Protein AF-A0A3M6VFP4-F1 (afdb_monomer)

Organism: NCBI:txid542832

Solvent-accessible surface area (backbone atoms only — not comparable to full-atom values): 18965 Å² total; per-residue (Å²): 87,37,49,56,61,55,39,53,48,93,35,26,37,32,32,67,57,51,76,92,39,52,60,14,45,34,51,37,42,50,37,27,56,77,57,57,21,46,56,47,86,76,97,74,46,50,44,73,53,78,35,51,39,32,59,58,49,50,33,54,76,65,50,27,32,25,34,37,36,38,40,68,49,53,50,52,23,42,68,75,36,74,81,38,60,60,49,50,75,43,36,73,60,43,52,72,37,64,27,34,39,31,33,30,89,53,84,55,54,61,70,57,53,48,48,45,49,72,59,40,79,39,55,64,35,43,37,17,52,59,53,70,61,43,49,51,62,45,13,28,73,32,64,45,43,96,63,91,59,48,43,101,87,70,43,70,65,67,64,88,79,43,40,58,47,62,32,94,62,48,51,70,46,76,38,32,93,90,47,69,85,62,88,67,87,74,70,87,61,90,84,64,86,73,78,83,52,46,48,34,55,54,81,73,76,43,91,75,39,62,92,70,85,84,62,75,51,76,72,80,69,79,81,69,60,42,62,48,80,43,67,56,67,79,89,60,89,77,52,99,80,64,74,72,61,79,68,67,40,52,37,74,75,76,28,84,85,61,63,71,76,47,76,41,74,35,82,58,76,46,27,30,82,83,70,48,69,47,61,68,60,56,49,27,47,38,73,39,38,73,44,67,81,62,91,52,49,70,50,72,69,40,53,56,58,49,47,55,42,36,34,76,74,64,54,30,90,58,87,47,52,73,49,77,132

Nearest PDB structures (foldseek):
  5gxd-assembly1_A  TM=8.048E-01  e=4.289E-21  Dinoroseobacter shibae DFL 12 = DSM 16493
  2p20-assembly1_A  TM=7.127E-01  e=1.701E-13  Salmonella enterica subsp. enterica serovar Typhimurium
  4rm2-assembly2_B  TM=6.015E-01  e=7.503E-08  Rhodopseudomonas palustris
  3sy8-assembly1_C  TM=4.679E-01  e=2.602E-01  Pseudomonas aeruginosa PAO1
  9ce0-assembly1_A  TM=4.886E-01  e=1.166E+00  Escherichia coli

Structure (mmCIF, N/CA/C/O backbone):
data_AF-A0A3M6VFP4-F1
#
_entry.id   AF-A0A3M6VFP4-F1
#
loop_
_atom_site.group_PDB
_atom_site.id
_atom_site.type_symbol
_atom_site.label_atom_id
_atom_site.label_alt_id
_atom_site.label_comp_id
_atom_site.label_asym_id
_atom_site.label_entity_id
_atom_site.label_seq_id
_atom_site.pdbx_PDB_ins_code
_atom_site.Cartn_x
_atom_site.Cartn_y
_atom_site.Cartn_z
_atom_site.occupancy
_atom_site.B_iso_or_equiv
_atom_site.auth_seq_id
_atom_site.auth_comp_id
_atom_site.auth_asym_id
_atom_site.auth_atom_id
_atom_site.pdbx_PDB_model_num
ATOM 1 N N . MET A 1 1 ? -7.435 -11.589 8.875 1.00 92.25 1 MET A N 1
ATOM 2 C CA . MET A 1 1 ? -7.754 -10.475 9.793 1.00 92.25 1 MET A CA 1
ATOM 3 C C . MET A 1 1 ? -6.924 -10.556 11.063 1.00 92.25 1 MET A C 1
ATOM 5 O O . MET A 1 1 ? -5.891 -9.904 11.078 1.00 92.25 1 MET A O 1
ATOM 9 N N . ARG A 1 2 ? -7.256 -11.415 12.035 1.00 92.12 2 ARG A N 1
ATOM 10 C CA . ARG A 1 2 ? -6.518 -11.573 13.305 1.00 92.12 2 ARG A CA 1
ATOM 11 C C . ARG A 1 2 ? -4.990 -11.610 13.200 1.00 92.12 2 ARG A C 1
ATOM 13 O O . ARG A 1 2 ? -4.342 -10.670 13.620 1.00 92.12 2 ARG A O 1
ATOM 20 N N . ASN A 1 3 ? -4.405 -12.642 12.593 1.00 90.38 3 ASN A N 1
ATOM 21 C CA . ASN A 1 3 ? -2.950 -12.866 12.671 1.00 90.38 3 ASN A CA 1
ATOM 22 C C . ASN A 1 3 ? -2.099 -11.742 12.054 1.00 90.38 3 ASN A C 1
ATOM 24 O O . ASN A 1 3 ? -1.035 -11.418 12.569 1.00 90.38 3 ASN A O 1
ATOM 28 N N . ILE A 1 4 ? -2.557 -11.146 10.948 1.00 88.81 4 ILE A N 1
ATOM 29 C CA . ILE A 1 4 ? -1.796 -10.106 10.243 1.00 88.81 4 ILE A CA 1
ATOM 30 C C . ILE A 1 4 ? -2.086 -8.721 10.812 1.00 88.81 4 ILE A C 1
ATOM 32 O O . ILE A 1 4 ? -1.157 -7.975 11.114 1.00 88.81 4 ILE A O 1
ATOM 36 N N . PHE A 1 5 ? -3.372 -8.399 10.941 1.00 89.06 5 PHE A N 1
ATOM 37 C CA . PHE A 1 5 ? -3.853 -7.046 11.199 1.00 89.06 5 PHE A CA 1
ATOM 38 C C . PHE A 1 5 ? -4.266 -6.812 12.656 1.00 89.06 5 PHE A C 1
ATOM 40 O O . PHE A 1 5 ? -4.744 -5.732 12.960 1.00 89.06 5 PHE A O 1
ATOM 47 N N . ASP A 1 6 ? -4.129 -7.812 13.532 1.00 88.81 6 ASP A N 1
ATOM 48 C CA . ASP A 1 6 ? -4.596 -7.778 14.926 1.00 88.81 6 ASP A CA 1
ATOM 49 C C . ASP A 1 6 ? -6.066 -7.338 15.071 1.00 88.81 6 ASP A C 1
ATOM 51 O O . ASP A 1 6 ? -6.440 -6.554 15.935 1.00 88.81 6 ASP A O 1
ATOM 55 N N . ILE A 1 7 ? -6.932 -7.834 14.187 1.00 92.56 7 ILE A N 1
ATOM 56 C CA . ILE A 1 7 ? -8.371 -7.543 14.212 1.00 92.56 7 ILE A CA 1
ATOM 57 C C . ILE A 1 7 ? -9.133 -8.726 14.805 1.00 92.56 7 ILE A C 1
ATOM 59 O O . ILE A 1 7 ? -8.957 -9.855 14.346 1.00 92.56 7 ILE A O 1
ATOM 63 N N . THR A 1 8 ? -9.969 -8.451 15.803 1.00 93.75 8 THR A N 1
ATOM 64 C CA . THR A 1 8 ? -10.963 -9.365 16.384 1.00 93.75 8 THR A CA 1
ATOM 65 C C . THR A 1 8 ? -12.369 -9.055 15.847 1.00 93.75 8 THR A C 1
ATOM 67 O O . THR A 1 8 ? -12.537 -8.128 15.057 1.00 93.75 8 THR A O 1
ATOM 70 N N . GLN A 1 9 ? -13.380 -9.836 16.238 1.00 95.06 9 GLN A N 1
ATOM 71 C CA . GLN A 1 9 ? -14.759 -9.688 15.743 1.00 95.06 9 GLN A CA 1
ATOM 72 C C . GLN A 1 9 ? -15.404 -8.355 16.154 1.00 95.06 9 GLN A C 1
ATOM 74 O O . GLN A 1 9 ? -16.134 -7.752 15.375 1.00 95.06 9 GLN A O 1
ATOM 79 N N . ASP A 1 10 ? -15.064 -7.840 17.337 1.00 93.94 10 ASP A N 1
ATOM 80 C CA . ASP A 1 10 ? -15.606 -6.571 17.839 1.00 93.94 10 ASP A CA 1
ATOM 81 C C . ASP A 1 10 ? -14.872 -5.338 17.281 1.00 93.94 10 ASP A C 1
ATOM 83 O O . ASP A 1 10 ? -15.262 -4.199 17.544 1.00 93.94 10 ASP A O 1
ATOM 87 N N . ASP A 1 11 ? -13.797 -5.545 16.516 1.00 94.69 11 ASP A N 1
ATOM 88 C CA . ASP A 1 11 ? -12.958 -4.463 16.022 1.00 94.69 11 ASP A CA 1
ATOM 89 C C . ASP A 1 11 ? -13.448 -3.916 14.670 1.00 94.69 11 ASP A C 1
ATOM 91 O O . ASP A 1 11 ? -13.997 -4.626 13.821 1.00 94.69 11 ASP A O 1
ATOM 95 N N . THR A 1 12 ? -13.168 -2.632 14.433 1.00 95.50 12 THR A N 1
ATOM 96 C CA . THR A 1 12 ? -13.404 -1.974 13.142 1.00 95.50 12 THR A CA 1
ATOM 97 C C . THR A 1 12 ? -12.120 -1.920 12.318 1.00 95.50 12 THR A C 1
ATOM 99 O O . THR A 1 12 ? -11.085 -1.423 12.777 1.00 95.50 12 THR A O 1
ATOM 102 N N . PHE A 1 13 ? -12.203 -2.364 11.065 1.00 95.19 13 PHE A N 1
ATOM 103 C CA . PHE A 1 13 ? -11.119 -2.334 10.089 1.00 95.19 13 PHE A CA 1
ATOM 104 C C . PHE A 1 13 ? -11.459 -1.451 8.883 1.00 95.19 13 PHE A C 1
ATOM 106 O O . PHE A 1 13 ? -12.597 -1.412 8.412 1.00 95.19 13 PHE A O 1
ATOM 113 N N . PHE A 1 14 ? -10.456 -0.758 8.341 1.00 95.19 14 PHE A N 1
ATOM 114 C CA . PHE A 1 14 ? -10.628 0.086 7.158 1.00 95.19 14 PHE A CA 1
ATOM 115 C C . PHE A 1 14 ? -9.551 -0.152 6.102 1.00 95.19 14 PHE A C 1
ATOM 117 O O . PHE A 1 14 ? -8.405 0.253 6.263 1.00 95.19 14 PHE A O 1
ATOM 124 N N . ALA A 1 15 ? -9.923 -0.725 4.959 1.00 93.75 15 ALA A N 1
ATOM 125 C CA . ALA A 1 15 ? -9.068 -0.720 3.777 1.00 93.75 15 ALA A CA 1
ATOM 126 C C . ALA A 1 15 ? -9.396 0.485 2.889 1.00 93.75 15 ALA A C 1
ATOM 128 O O . ALA A 1 15 ? -10.411 0.509 2.196 1.00 93.75 15 ALA A O 1
ATOM 129 N N . ALA A 1 16 ? -8.499 1.468 2.854 1.00 92.50 16 ALA A N 1
ATOM 130 C CA . ALA A 1 16 ? -8.563 2.612 1.954 1.00 92.50 16 ALA A CA 1
ATOM 131 C C . ALA A 1 16 ? -8.143 2.210 0.528 1.00 92.50 16 ALA A C 1
ATOM 133 O O . ALA A 1 16 ? -7.084 2.603 0.027 1.00 92.50 16 ALA A O 1
ATOM 134 N N . SER A 1 17 ? -8.970 1.382 -0.105 1.00 90.62 17 SER A N 1
ATOM 135 C CA . SER A 1 17 ? -8.810 0.882 -1.468 1.00 90.62 17 SER A CA 1
ATOM 136 C C . SER A 1 17 ? -10.153 0.864 -2.195 1.00 90.62 17 SER A C 1
ATOM 138 O O . SER A 1 17 ? -11.199 1.115 -1.600 1.00 90.62 17 SER A O 1
ATOM 140 N N . ASP A 1 18 ? -10.121 0.580 -3.492 1.00 88.69 18 ASP A N 1
ATOM 141 C CA . ASP A 1 18 ? -11.310 0.435 -4.323 1.00 88.69 18 ASP A CA 1
ATOM 142 C C . ASP A 1 18 ? -11.638 -1.045 -4.575 1.00 88.69 18 ASP A C 1
ATOM 144 O O . ASP A 1 18 ? -10.753 -1.902 -4.583 1.00 88.69 18 ASP A O 1
ATOM 148 N N . MET A 1 19 ? -12.920 -1.347 -4.802 1.00 86.94 19 MET A N 1
ATOM 149 C CA . MET A 1 19 ? -13.388 -2.710 -5.092 1.00 86.94 19 MET A CA 1
ATOM 150 C C . MET A 1 19 ? -12.910 -3.241 -6.450 1.00 86.94 19 MET A C 1
ATOM 152 O O . MET A 1 19 ? -13.028 -4.430 -6.690 1.00 86.94 19 MET A O 1
ATOM 156 N N . GLY A 1 20 ? -12.365 -2.400 -7.334 1.00 86.06 20 GLY A N 1
ATOM 157 C CA . GLY A 1 20 ? -11.749 -2.839 -8.588 1.00 86.06 20 GLY A CA 1
ATOM 158 C C . GLY A 1 20 ? -10.342 -3.416 -8.406 1.00 86.06 20 GLY A C 1
ATOM 159 O O . GLY A 1 20 ? -9.759 -3.916 -9.367 1.00 86.06 20 GLY A O 1
ATOM 160 N N . ARG A 1 21 ? -9.780 -3.368 -7.191 1.00 86.62 21 ARG A N 1
ATOM 161 C CA . ARG A 1 21 ? -8.471 -3.938 -6.845 1.00 86.62 21 ARG A CA 1
ATOM 162 C C . ARG A 1 21 ? -8.612 -5.115 -5.892 1.00 86.62 21 ARG A C 1
ATOM 164 O O . ARG A 1 21 ? -9.486 -5.136 -5.029 1.00 86.62 21 ARG A O 1
ATOM 171 N N . THR A 1 22 ? -7.653 -6.041 -5.961 1.00 88.19 22 THR A N 1
ATOM 172 C CA . THR A 1 22 ? -7.556 -7.202 -5.052 1.00 88.19 22 THR A CA 1
ATOM 173 C C . THR A 1 22 ? -7.651 -6.817 -3.569 1.00 88.19 22 THR A C 1
ATOM 175 O O . THR A 1 22 ? -8.315 -7.497 -2.796 1.00 88.19 22 THR A O 1
ATOM 178 N N . VAL A 1 23 ? -7.087 -5.669 -3.175 1.00 89.56 23 VAL A N 1
ATOM 179 C CA . VAL A 1 23 ? -7.156 -5.163 -1.796 1.00 89.56 23 VAL A CA 1
ATOM 180 C C . VAL A 1 23 ? -8.597 -4.859 -1.378 1.00 89.56 23 VAL A C 1
ATOM 182 O O . VAL A 1 23 ? -8.980 -5.192 -0.260 1.00 89.56 23 VAL A O 1
ATOM 185 N N . GLY A 1 24 ? -9.416 -4.266 -2.253 1.00 91.56 24 GLY A N 1
ATOM 186 C CA . GLY A 1 24 ? -10.830 -4.029 -1.966 1.00 91.56 24 GLY A CA 1
ATOM 187 C C . GLY A 1 24 ? -11.593 -5.337 -1.766 1.00 91.56 24 GLY A C 1
ATOM 188 O O . GLY A 1 24 ? -12.307 -5.489 -0.777 1.00 91.56 24 GLY A O 1
ATOM 189 N N . HIS A 1 25 ? -11.368 -6.323 -2.635 1.00 93.06 25 HIS A N 1
ATOM 190 C CA . HIS A 1 25 ? -11.963 -7.650 -2.474 1.00 93.06 25 HIS A CA 1
ATOM 191 C C . HIS A 1 25 ? -11.544 -8.304 -1.151 1.00 93.06 25 HIS A C 1
ATOM 193 O O . HIS A 1 25 ? -12.396 -8.656 -0.338 1.00 93.06 25 HIS A O 1
ATOM 199 N N . SER A 1 26 ? -10.243 -8.448 -0.910 1.00 93.00 26 SER A N 1
ATOM 200 C CA . SER A 1 26 ? -9.733 -9.243 0.207 1.00 93.00 26 SER A CA 1
ATOM 201 C C . SER A 1 26 ? -9.800 -8.534 1.555 1.00 93.00 26 SER A C 1
ATOM 203 O O . SER A 1 26 ? -10.030 -9.197 2.560 1.00 93.00 26 SER A O 1
ATOM 205 N N . LEU A 1 27 ? -9.593 -7.214 1.610 1.00 92.88 27 LEU A N 1
ATOM 206 C CA . LEU A 1 27 ? -9.485 -6.465 2.868 1.00 92.88 27 LEU A CA 1
ATOM 207 C C . LEU A 1 27 ? -10.633 -5.491 3.134 1.00 92.88 27 LEU A C 1
ATOM 209 O O . LEU A 1 27 ? -10.804 -5.116 4.287 1.00 92.88 27 LEU A O 1
ATOM 213 N N . ALA A 1 28 ? -11.407 -5.071 2.129 1.00 94.25 28 ALA A N 1
ATOM 214 C CA . ALA A 1 28 ? -12.600 -4.253 2.376 1.00 94.25 28 ALA A CA 1
ATOM 215 C C . ALA A 1 28 ? -13.871 -5.110 2.476 1.00 94.25 28 ALA A C 1
ATOM 217 O O . ALA A 1 28 ? -14.777 -4.764 3.228 1.00 94.25 28 ALA A O 1
ATOM 218 N N . VAL A 1 29 ? -13.940 -6.233 1.751 1.00 95.19 29 VAL A N 1
ATOM 219 C CA . VAL A 1 29 ? -15.143 -7.076 1.690 1.00 95.19 29 VAL A CA 1
ATOM 220 C C . VAL A 1 29 ? -14.911 -8.433 2.352 1.00 95.19 29 VAL A C 1
ATOM 222 O O . VAL A 1 29 ? -15.334 -8.643 3.484 1.00 95.19 29 VAL A O 1
ATOM 225 N N . TYR A 1 30 ? -14.235 -9.365 1.679 1.00 96.06 30 TYR A N 1
ATOM 226 C CA . TYR A 1 30 ? -14.235 -10.772 2.083 1.00 96.06 30 TYR A CA 1
ATOM 227 C C . TYR A 1 30 ? -13.537 -11.010 3.419 1.00 96.06 30 TYR A C 1
ATOM 229 O O . TYR A 1 30 ? -14.112 -11.653 4.285 1.00 96.06 30 TYR A O 1
ATOM 237 N N . GLY A 1 31 ? -12.326 -10.489 3.618 1.00 95.25 31 GLY A N 1
ATOM 238 C CA . GLY A 1 31 ? -11.556 -10.711 4.843 1.00 95.25 31 GLY A CA 1
ATOM 239 C C . GLY A 1 31 ? -12.295 -10.264 6.104 1.00 95.25 31 GLY A C 1
ATOM 240 O O . GLY A 1 31 ? -12.471 -11.093 6.997 1.00 95.25 31 GLY A O 1
ATOM 241 N N . PRO A 1 32 ? -12.747 -8.999 6.192 1.00 96.44 32 PRO A N 1
ATOM 242 C CA . PRO A 1 32 ? -13.519 -8.528 7.335 1.00 96.44 32 PRO A CA 1
ATOM 243 C C . PRO A 1 32 ? -14.833 -9.282 7.544 1.00 96.44 32 PRO A C 1
ATOM 245 O O . PRO A 1 32 ? -15.098 -9.728 8.655 1.00 96.44 32 PRO A O 1
ATOM 248 N N . LEU A 1 33 ? -15.627 -9.481 6.484 1.00 96.38 33 LEU A N 1
ATOM 249 C CA . LEU A 1 33 ? -16.954 -10.094 6.605 1.00 96.38 33 LEU A CA 1
ATOM 250 C C . LEU A 1 33 ? -16.880 -11.580 6.966 1.00 96.38 33 LEU A C 1
ATOM 252 O O . LEU A 1 33 ? -17.646 -12.037 7.806 1.00 96.38 33 LEU A O 1
ATOM 256 N N . VAL A 1 34 ? -15.935 -12.327 6.386 1.00 96.62 34 VAL A N 1
ATOM 257 C CA . VAL A 1 34 ? -15.678 -13.730 6.760 1.00 96.62 34 VAL A CA 1
ATOM 258 C C . VAL A 1 34 ? -15.143 -13.826 8.188 1.00 96.62 34 VAL A C 1
ATOM 260 O O . VAL A 1 34 ? -15.389 -14.814 8.870 1.00 96.62 34 VAL A O 1
ATOM 263 N N . HIS A 1 35 ? -14.403 -12.816 8.649 1.00 96.75 35 HIS A N 1
ATOM 264 C CA . HIS A 1 35 ? -13.936 -12.754 10.030 1.00 96.75 35 HIS A CA 1
ATOM 265 C C . HIS A 1 35 ? -14.973 -12.189 11.007 1.00 96.75 35 HIS A C 1
ATOM 267 O O . HIS A 1 35 ? -14.683 -12.143 12.196 1.00 96.75 35 HIS A O 1
ATOM 273 N N . GLU A 1 36 ? -16.149 -11.779 10.526 1.00 97.12 36 GLU A N 1
ATOM 274 C CA . GLU A 1 36 ? -17.227 -11.193 11.329 1.00 97.12 36 GLU A CA 1
ATOM 275 C C . GLU A 1 36 ? -16.811 -9.906 12.061 1.00 97.12 36 GLU A C 1
ATOM 277 O O . GLU A 1 36 ? -17.282 -9.642 13.161 1.00 97.12 36 GLU A O 1
ATOM 282 N N . CYS A 1 37 ? -15.934 -9.095 11.457 1.00 96.25 37 CYS A N 1
ATOM 283 C CA . CYS A 1 37 ? -15.564 -7.782 11.987 1.00 96.25 37 CYS A CA 1
ATOM 284 C C . CYS A 1 37 ? -16.163 -6.635 11.161 1.00 96.25 37 CYS A C 1
ATOM 286 O O . CYS A 1 37 ? -16.535 -6.799 9.993 1.00 96.25 37 CYS A O 1
ATOM 288 N N . THR A 1 38 ? -16.223 -5.438 11.746 1.00 97.44 38 THR A N 1
ATOM 289 C CA . THR A 1 38 ? -16.787 -4.271 11.055 1.00 97.44 38 THR A CA 1
ATOM 290 C C . THR A 1 38 ? -15.822 -3.778 9.976 1.00 97.44 38 THR A C 1
ATOM 292 O O . THR A 1 38 ? -14.641 -3.560 10.244 1.00 97.44 38 THR A O 1
ATOM 295 N N . SER A 1 39 ? -16.319 -3.569 8.753 1.00 96.56 39 SER A N 1
ATOM 296 C CA . SER A 1 39 ? -15.545 -3.007 7.639 1.00 96.56 39 SER A CA 1
ATOM 297 C C . SER A 1 39 ? -16.070 -1.639 7.227 1.00 96.56 39 SER A C 1
ATOM 299 O O . SER A 1 39 ? -17.277 -1.451 7.070 1.00 96.56 39 SER A O 1
ATOM 301 N N . VAL A 1 40 ? -15.164 -0.689 7.004 1.00 96.31 40 VAL A N 1
ATOM 302 C CA . VAL A 1 40 ? -15.505 0.659 6.535 1.00 96.31 40 VAL A CA 1
ATOM 303 C C . VAL A 1 40 ? -15.332 0.754 5.019 1.00 96.31 40 VAL A C 1
ATOM 305 O O . VAL A 1 40 ? -14.231 0.594 4.495 1.00 96.31 40 VAL A O 1
ATOM 308 N N . LEU A 1 41 ? -16.412 1.095 4.311 1.00 95.81 41 LEU A N 1
ATOM 309 C CA . LEU A 1 41 ? -16.371 1.480 2.899 1.00 95.81 41 LEU A CA 1
ATOM 310 C C . LEU A 1 41 ? -16.390 3.005 2.783 1.00 95.81 41 LEU A C 1
ATOM 312 O O . LEU A 1 41 ? -17.324 3.663 3.237 1.00 95.81 41 LEU A O 1
ATOM 316 N N . TYR A 1 42 ? -15.363 3.574 2.153 1.00 94.62 42 TYR A N 1
ATOM 317 C CA . TYR A 1 42 ? -15.200 5.022 2.046 1.00 94.62 42 TYR A CA 1
ATOM 318 C C . TYR A 1 42 ? -15.258 5.495 0.593 1.00 94.62 42 TYR A C 1
ATOM 320 O O . TYR A 1 42 ? -14.336 5.278 -0.191 1.00 94.62 42 TYR A O 1
ATOM 328 N N . ALA A 1 43 ? -16.333 6.203 0.247 1.00 94.75 43 ALA A N 1
ATOM 329 C CA . ALA A 1 43 ? -16.496 6.859 -1.047 1.00 94.75 43 ALA A CA 1
ATOM 330 C C . ALA A 1 43 ? -15.908 8.280 -1.015 1.00 94.75 43 ALA A C 1
ATOM 332 O O . ALA A 1 43 ? -16.6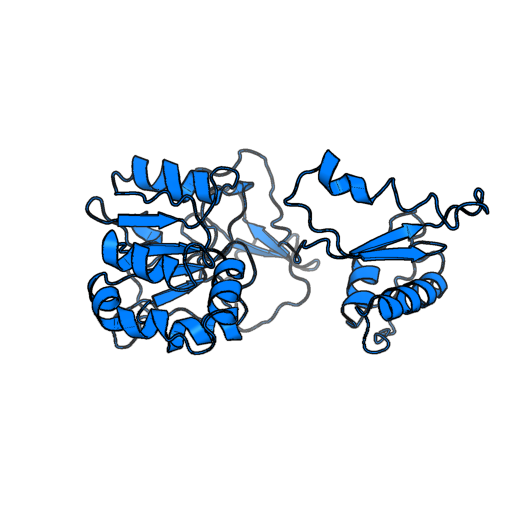26 9.279 -1.018 1.00 94.75 43 ALA A O 1
ATOM 333 N N . GLY A 1 44 ? -14.583 8.381 -0.959 1.00 93.12 44 GLY A N 1
ATOM 334 C CA . GLY A 1 44 ? -13.899 9.667 -0.932 1.00 93.12 44 GLY A CA 1
ATOM 335 C C . GLY A 1 44 ? -12.430 9.559 -1.303 1.00 93.12 44 GLY A C 1
ATOM 336 O O . GLY A 1 44 ? -11.969 8.564 -1.858 1.00 93.12 44 GLY A O 1
ATOM 337 N N . LYS A 1 45 ? -11.683 10.619 -1.015 1.00 92.62 45 LYS A N 1
ATOM 338 C CA . LYS A 1 45 ? -10.246 10.719 -1.267 1.00 92.62 45 LYS A CA 1
ATOM 339 C C . LYS A 1 45 ? -9.495 10.932 0.053 1.00 92.62 45 LYS A C 1
ATOM 341 O O . LYS A 1 45 ? -10.092 11.387 1.032 1.00 92.62 45 LYS A O 1
ATOM 346 N N . PRO A 1 46 ? -8.188 10.616 0.098 1.00 90.94 46 PRO A N 1
ATOM 347 C CA . PRO A 1 46 ? -7.350 10.919 1.261 1.00 90.94 46 PRO A CA 1
ATOM 348 C C . PRO A 1 46 ? -7.230 12.426 1.532 1.00 90.94 46 PRO A C 1
ATOM 350 O O . PRO A 1 46 ? -6.961 12.831 2.657 1.00 90.94 46 PRO A O 1
ATOM 353 N N . VAL A 1 47 ? -7.430 13.247 0.498 1.00 92.38 47 VAL A N 1
ATOM 354 C CA . VAL A 1 47 ? -7.385 14.710 0.544 1.00 92.38 47 VAL A CA 1
ATOM 355 C C . VAL A 1 47 ? -8.516 15.306 -0.296 1.00 92.38 47 VAL A C 1
ATOM 357 O O . VAL A 1 47 ? -9.037 14.639 -1.193 1.00 92.38 47 VAL A O 1
ATOM 360 N N . GLY A 1 48 ? -8.906 16.553 -0.026 1.00 91.56 48 GLY A N 1
ATOM 361 C CA . GLY A 1 48 ? -9.961 17.249 -0.777 1.00 91.56 48 GLY A CA 1
ATOM 362 C C . GLY A 1 48 ? -11.397 16.747 -0.551 1.00 91.56 48 GLY A C 1
ATOM 363 O O . GLY A 1 48 ? -12.310 17.221 -1.222 1.00 91.56 48 GLY A O 1
ATOM 364 N N . THR A 1 49 ? -11.628 15.807 0.378 1.00 92.62 49 THR A N 1
ATOM 365 C CA . THR A 1 49 ? -12.980 15.348 0.771 1.00 92.62 49 THR A CA 1
ATOM 366 C C . THR A 1 49 ? -13.154 15.220 2.301 1.00 92.62 49 THR A C 1
ATOM 368 O O . THR A 1 49 ? -13.319 14.114 2.820 1.00 92.62 49 THR A O 1
ATOM 371 N N . PRO A 1 50 ? -13.143 16.332 3.064 1.00 92.56 50 PRO A N 1
ATOM 372 C CA . PRO A 1 50 ? -12.956 17.705 2.589 1.00 92.56 50 PRO A CA 1
ATOM 373 C C . PRO A 1 50 ? -11.485 18.155 2.548 1.00 92.56 50 PRO A C 1
ATOM 375 O O . PRO A 1 50 ? -11.165 19.077 1.810 1.00 92.56 50 PRO A O 1
ATOM 378 N N . ASN A 1 51 ? -10.586 17.526 3.310 1.00 94.12 51 ASN A N 1
ATOM 379 C CA . ASN A 1 51 ? -9.180 17.933 3.447 1.00 94.12 51 ASN A CA 1
ATOM 380 C C . ASN A 1 51 ? -8.282 16.740 3.834 1.00 94.12 51 ASN A C 1
ATOM 382 O O . ASN A 1 51 ? -8.774 15.622 4.006 1.00 94.12 51 ASN A O 1
ATOM 386 N N . ALA A 1 52 ? -6.979 16.980 4.006 1.00 92.94 52 ALA A N 1
ATOM 387 C CA . ALA A 1 52 ? -5.975 15.990 4.426 1.00 92.94 52 ALA A CA 1
ATOM 388 C C . ALA A 1 52 ? -6.211 15.305 5.793 1.00 92.94 52 ALA A C 1
ATOM 390 O O . ALA A 1 52 ? -5.521 14.343 6.130 1.00 92.94 52 ALA A O 1
ATOM 391 N N . GLY A 1 53 ? -7.190 15.759 6.579 1.00 91.25 53 GLY A N 1
ATOM 392 C CA . GLY A 1 53 ? -7.603 15.140 7.839 1.00 91.25 53 GLY A CA 1
ATOM 393 C C . GLY A 1 53 ? -8.623 14.010 7.675 1.00 91.25 53 GLY A C 1
ATOM 394 O O . GLY A 1 53 ? -9.071 13.462 8.680 1.00 91.25 53 GLY A O 1
ATOM 395 N N . ALA A 1 54 ? -9.010 13.658 6.442 1.00 93.00 54 ALA A N 1
ATOM 396 C CA . ALA A 1 54 ? -10.083 12.701 6.170 1.00 93.00 54 ALA A CA 1
ATOM 397 C C . ALA A 1 54 ? -9.877 11.343 6.861 1.00 93.00 54 ALA A C 1
ATOM 399 O O . ALA A 1 54 ? -10.792 10.860 7.522 1.00 93.00 54 ALA A O 1
ATOM 400 N N . TYR A 1 55 ? -8.681 10.750 6.768 1.00 90.81 55 TYR A N 1
ATOM 401 C CA . TYR A 1 55 ? -8.394 9.470 7.430 1.00 90.81 55 TYR A CA 1
ATOM 402 C C . TYR A 1 55 ? -8.402 9.592 8.952 1.00 90.81 55 TYR A C 1
ATOM 404 O O . TYR A 1 55 ? -9.045 8.787 9.615 1.00 90.81 55 TYR A O 1
ATOM 412 N N . GLY A 1 56 ? -7.784 10.643 9.504 1.00 89.62 56 GLY A N 1
ATOM 413 C CA . GLY A 1 56 ? -7.821 10.901 10.945 1.00 89.62 56 GLY A CA 1
ATOM 414 C C . GLY A 1 56 ? -9.254 11.035 11.468 1.00 89.62 56 GLY A C 1
ATOM 415 O O . GLY A 1 56 ? -9.582 10.463 12.501 1.00 89.62 56 GLY A O 1
ATOM 416 N N . ARG A 1 57 ? -10.141 11.713 10.723 1.00 91.50 57 ARG A N 1
ATOM 417 C CA . ARG A 1 57 ? -11.578 11.762 11.034 1.00 91.50 57 ARG A CA 1
ATOM 418 C C . ARG A 1 57 ? -12.187 10.362 11.051 1.00 91.50 57 ARG A C 1
ATOM 420 O O . ARG A 1 57 ? -12.776 10.009 12.065 1.00 91.50 57 ARG A O 1
ATOM 427 N N . LEU A 1 58 ? -12.031 9.585 9.973 1.00 92.62 58 LEU A N 1
ATOM 428 C CA . LEU A 1 58 ? -12.606 8.236 9.873 1.00 92.62 58 LEU A CA 1
ATOM 429 C C . LEU A 1 58 ? -12.174 7.353 11.045 1.00 92.62 58 LEU A C 1
ATOM 431 O O . LEU A 1 58 ? -13.012 6.690 11.649 1.00 92.62 58 LEU A O 1
ATOM 435 N N . VAL A 1 59 ? -10.890 7.396 11.405 1.00 90.94 59 VAL A N 1
ATOM 436 C CA . VAL A 1 59 ? -10.365 6.623 12.534 1.00 90.94 59 VAL A CA 1
ATOM 437 C C . VAL A 1 59 ? -11.077 6.992 13.825 1.00 90.94 59 VAL A C 1
ATOM 439 O O . VAL A 1 59 ? -11.544 6.109 14.539 1.00 90.94 59 VAL A O 1
ATOM 442 N N . THR A 1 60 ? -11.189 8.288 14.109 1.00 90.44 60 THR A N 1
ATOM 443 C CA . THR A 1 60 ? -11.800 8.764 15.356 1.00 90.44 60 THR A CA 1
ATOM 444 C C . THR A 1 60 ? -13.315 8.568 15.406 1.00 90.44 60 THR A C 1
ATOM 446 O O . THR A 1 60 ? -13.850 8.273 16.465 1.00 90.44 60 THR A O 1
ATOM 449 N N . GLU A 1 61 ? -14.007 8.730 14.280 1.00 92.69 61 GLU A N 1
ATOM 450 C CA . GLU A 1 61 ? -15.473 8.716 14.206 1.00 92.69 61 GLU A CA 1
ATOM 451 C C . GLU A 1 61 ? -16.036 7.291 14.220 1.00 92.69 61 GLU A C 1
ATOM 453 O O . GLU A 1 61 ? -17.054 7.043 14.858 1.00 92.69 61 GLU A O 1
ATOM 458 N N . TYR A 1 62 ? -15.347 6.350 13.568 1.00 93.38 62 TYR A N 1
ATOM 459 C CA . TYR A 1 62 ? -15.777 4.951 13.454 1.00 93.38 62 TYR A CA 1
ATOM 460 C C . TYR A 1 62 ? -14.986 3.992 14.355 1.00 93.38 62 TYR A C 1
ATOM 462 O O . TYR A 1 62 ? -15.182 2.780 14.281 1.00 93.38 62 TYR A O 1
ATOM 470 N N . GLY A 1 63 ? -14.077 4.510 15.188 1.00 92.12 63 GLY A N 1
ATOM 471 C CA . GLY A 1 63 ? -13.278 3.697 16.108 1.00 92.12 63 GLY A CA 1
ATOM 472 C C . GLY A 1 63 ? -12.405 2.664 15.394 1.00 92.12 63 GLY A C 1
ATOM 473 O O . GLY A 1 63 ? -12.314 1.523 15.837 1.00 92.12 63 GLY A O 1
ATOM 474 N N . ILE A 1 64 ? -11.795 3.033 14.263 1.00 92.75 64 ILE A N 1
ATOM 475 C CA . ILE A 1 64 ? -10.978 2.105 13.470 1.00 92.75 64 ILE A CA 1
ATOM 476 C C . ILE A 1 64 ? -9.755 1.684 14.293 1.00 92.75 64 ILE A C 1
ATOM 478 O O . ILE A 1 64 ? -8.947 2.531 14.679 1.00 92.75 64 ILE A O 1
ATOM 482 N N . LYS A 1 65 ? -9.605 0.374 14.520 1.00 90.38 65 LYS A N 1
ATOM 483 C CA . LYS A 1 65 ? -8.446 -0.224 15.202 1.00 90.38 65 LYS A CA 1
ATOM 484 C C . LYS A 1 65 ? -7.302 -0.525 14.243 1.00 90.38 65 LYS A C 1
ATOM 486 O O . LYS A 1 65 ? -6.141 -0.535 14.630 1.00 90.38 65 LYS A O 1
ATOM 491 N N . SER A 1 66 ? -7.575 -0.815 12.980 1.00 89.19 66 SER A N 1
ATOM 492 C CA . SER A 1 66 ? -6.504 -0.936 11.991 1.00 89.19 66 SER A CA 1
ATOM 493 C C . SER A 1 66 ? -6.970 -0.505 10.623 1.00 89.19 66 SER A C 1
ATOM 495 O O . SER A 1 66 ? -8.101 -0.787 10.222 1.00 89.19 66 SER A O 1
ATOM 497 N N . MET A 1 67 ? -6.081 0.159 9.893 1.00 90.75 67 MET A N 1
ATOM 498 C CA . MET A 1 67 ? -6.357 0.573 8.530 1.00 90.75 67 MET A CA 1
ATOM 499 C C . MET A 1 67 ? -5.256 0.169 7.564 1.00 90.75 67 MET A C 1
ATOM 501 O O . MET A 1 67 ? -4.089 0.102 7.926 1.00 90.75 67 MET A O 1
ATOM 505 N N . PHE A 1 68 ? -5.626 -0.055 6.310 1.00 90.69 68 PHE A N 1
ATOM 506 C CA . PHE A 1 68 ? -4.718 -0.330 5.206 1.00 90.69 68 PHE A CA 1
ATOM 507 C C . PHE A 1 68 ? -4.807 0.793 4.174 1.00 90.69 68 PHE A C 1
ATOM 509 O O . PHE A 1 68 ? -5.902 1.186 3.780 1.00 90.69 68 PHE A O 1
ATOM 516 N N . THR A 1 69 ? -3.678 1.299 3.683 1.00 89.81 69 THR A N 1
ATOM 517 C CA . THR A 1 69 ? -3.647 2.306 2.615 1.00 89.81 69 THR A CA 1
ATOM 518 C C . THR A 1 69 ? -2.414 2.173 1.717 1.00 89.81 69 THR A C 1
ATOM 520 O O . THR A 1 69 ? -1.528 1.360 1.962 1.00 89.81 69 THR A O 1
ATOM 523 N N . ALA A 1 70 ? -2.353 2.969 0.651 1.00 87.12 70 ALA A N 1
ATOM 524 C CA . ALA A 1 70 ? -1.226 2.991 -0.278 1.00 87.12 70 ALA A CA 1
ATOM 525 C C . ALA A 1 70 ? -0.250 4.142 0.036 1.00 87.12 70 ALA A C 1
ATOM 527 O O . ALA A 1 70 ? -0.701 5.229 0.422 1.00 87.12 70 ALA A O 1
ATOM 528 N N . PRO A 1 71 ? 1.068 3.990 -0.228 1.00 84.94 71 PRO A N 1
ATOM 529 C CA . PRO A 1 71 ? 2.032 5.086 -0.101 1.00 84.94 71 PRO A CA 1
ATOM 530 C C . PRO A 1 71 ? 1.627 6.357 -0.860 1.00 84.94 71 PRO A C 1
ATOM 532 O O . PRO A 1 71 ? 1.821 7.463 -0.358 1.00 84.94 71 PRO A O 1
ATOM 535 N N . THR A 1 72 ? 1.008 6.223 -2.041 1.00 84.56 72 THR A N 1
ATOM 536 C CA . THR A 1 72 ? 0.483 7.357 -2.822 1.00 84.56 72 THR A CA 1
ATOM 537 C C . THR A 1 72 ? -0.504 8.221 -2.031 1.00 84.56 72 THR A C 1
ATOM 539 O O . THR A 1 72 ? -0.420 9.449 -2.093 1.00 84.56 72 THR A O 1
ATOM 542 N N . ALA A 1 73 ? -1.408 7.614 -1.256 1.00 89.12 73 ALA A N 1
ATOM 543 C CA . ALA A 1 73 ? -2.373 8.355 -0.445 1.00 89.12 73 ALA A CA 1
ATOM 544 C C . ALA A 1 73 ? -1.671 9.150 0.666 1.00 89.12 73 ALA A C 1
ATOM 546 O O . ALA A 1 73 ? -1.946 10.335 0.857 1.00 89.12 73 ALA A O 1
ATOM 547 N N . LEU A 1 74 ? -0.696 8.526 1.331 1.00 88.62 74 LEU A N 1
ATOM 548 C CA . LEU A 1 74 ? 0.128 9.170 2.352 1.00 88.62 74 LEU A CA 1
ATOM 549 C C . LEU A 1 74 ? 0.943 10.337 1.778 1.00 88.62 74 LEU A C 1
ATOM 551 O O . LEU A 1 74 ? 0.980 11.419 2.367 1.00 88.62 74 LEU A O 1
ATOM 555 N N . ARG A 1 75 ? 1.538 10.171 0.592 1.00 88.50 75 ARG A N 1
ATOM 556 C CA . ARG A 1 75 ? 2.240 11.262 -0.104 1.00 88.50 75 ARG A CA 1
ATOM 557 C C . ARG A 1 75 ? 1.317 12.442 -0.400 1.00 88.50 75 ARG A C 1
ATOM 559 O O . ARG A 1 75 ? 1.738 13.584 -0.228 1.00 88.50 75 ARG A O 1
ATOM 566 N N . ALA A 1 76 ? 0.075 12.187 -0.814 1.00 90.00 76 ALA A N 1
ATOM 567 C CA . ALA A 1 76 ? -0.908 13.243 -1.054 1.00 90.00 76 ALA A CA 1
ATOM 568 C C . ALA A 1 76 ? -1.258 14.000 0.238 1.00 90.00 76 ALA A C 1
ATOM 570 O O . ALA A 1 76 ? -1.198 15.228 0.248 1.00 90.00 76 ALA A O 1
ATOM 571 N N . ILE A 1 77 ? -1.526 13.281 1.335 1.00 91.69 77 ILE A N 1
ATOM 572 C CA . ILE A 1 77 ? -1.812 13.880 2.651 1.00 91.69 77 ILE A CA 1
ATOM 573 C C . ILE A 1 77 ? -0.642 14.746 3.113 1.00 91.69 77 ILE A C 1
ATOM 575 O O . ILE A 1 77 ? -0.833 15.906 3.456 1.00 91.69 77 ILE A O 1
ATOM 579 N N . ARG A 1 78 ? 0.586 14.220 3.055 1.00 90.56 78 ARG A N 1
ATOM 580 C CA . ARG A 1 78 ? 1.792 14.959 3.448 1.00 90.56 78 ARG A CA 1
ATOM 581 C C . ARG A 1 78 ? 2.050 16.180 2.564 1.00 90.56 78 ARG A C 1
ATOM 583 O O . ARG A 1 78 ? 2.628 17.155 3.029 1.00 90.56 78 ARG A O 1
ATOM 590 N N . LYS A 1 79 ? 1.679 16.131 1.283 1.00 91.88 79 LYS A N 1
ATOM 591 C CA . LYS A 1 79 ? 1.816 17.281 0.382 1.00 91.88 79 LYS A CA 1
ATOM 592 C C . LYS A 1 79 ? 0.861 18.414 0.769 1.00 91.88 79 LYS A C 1
ATOM 594 O O . LYS A 1 79 ? 1.258 19.570 0.683 1.00 91.88 79 LYS A O 1
ATOM 599 N N . GLU A 1 80 ? -0.369 18.088 1.160 1.00 93.81 80 GLU A N 1
ATOM 600 C CA . GLU A 1 80 ? -1.387 19.073 1.550 1.00 93.81 80 GLU A CA 1
ATOM 601 C C . GLU A 1 80 ? -1.202 19.573 2.992 1.00 93.81 80 GLU A C 1
ATOM 603 O O . GLU A 1 80 ? -1.352 20.763 3.251 1.00 93.81 80 GLU A O 1
ATOM 608 N N . ASP A 1 81 ? -0.807 18.693 3.915 1.00 91.44 81 ASP A N 1
ATOM 609 C CA . ASP A 1 81 ? -0.531 19.003 5.321 1.00 91.44 81 ASP A CA 1
ATOM 610 C C . ASP A 1 81 ? 0.914 18.626 5.686 1.00 91.44 81 ASP A C 1
ATOM 612 O O . ASP A 1 81 ? 1.189 17.678 6.425 1.00 91.44 81 ASP A O 1
ATOM 616 N N . SER A 1 82 ? 1.874 19.389 5.157 1.00 90.69 82 SER A N 1
ATOM 617 C CA . SER A 1 82 ? 3.313 19.128 5.327 1.00 90.69 82 SER A CA 1
ATOM 618 C C . SER A 1 82 ? 3.808 19.227 6.768 1.00 90.69 82 SER A C 1
ATOM 620 O O . SER A 1 82 ? 4.890 18.728 7.078 1.00 90.69 82 SER A O 1
ATOM 622 N N . ASN A 1 83 ? 3.032 19.872 7.642 1.00 89.56 83 ASN A N 1
ATOM 623 C CA . ASN A 1 83 ? 3.317 20.012 9.069 1.00 89.56 83 ASN A CA 1
ATOM 624 C C . ASN A 1 83 ? 2.530 19.011 9.933 1.00 89.56 83 ASN A C 1
ATOM 626 O O . ASN A 1 83 ? 2.788 18.919 11.142 1.00 89.56 83 ASN A O 1
ATOM 630 N N . GLY A 1 84 ? 1.597 18.262 9.336 1.00 88.50 84 GLY A N 1
ATOM 631 C CA . GLY A 1 84 ? 0.754 17.276 10.006 1.00 88.50 84 GLY A CA 1
ATOM 632 C C . GLY A 1 84 ? -0.174 17.889 11.054 1.00 88.50 84 GLY A C 1
ATOM 633 O O . GLY A 1 84 ? -0.428 17.248 12.072 1.00 88.50 84 GLY A O 1
ATOM 634 N N . LEU A 1 85 ? -0.609 19.141 10.878 1.00 91.00 85 LEU A N 1
ATOM 635 C CA . LEU A 1 85 ? -1.410 19.864 11.870 1.00 91.00 85 LEU A CA 1
ATOM 636 C C . LEU A 1 85 ? -2.761 19.186 12.118 1.00 91.00 85 LEU A C 1
ATOM 638 O O . LEU A 1 85 ? -3.189 19.097 13.268 1.00 91.00 85 LEU A O 1
ATOM 642 N N . LEU A 1 86 ? -3.402 18.658 11.073 1.00 90.12 86 LEU A N 1
ATOM 643 C CA . LEU A 1 86 ? -4.714 18.011 11.181 1.00 90.12 86 LEU A CA 1
ATOM 644 C C . LEU A 1 86 ? -4.621 16.677 11.928 1.00 90.12 86 LEU A C 1
ATOM 646 O O . LEU A 1 86 ? -5.466 16.363 12.764 1.00 90.12 86 LEU A O 1
ATOM 650 N N . LEU A 1 87 ? -3.558 15.914 11.668 1.00 83.69 87 LEU A N 1
ATOM 651 C CA . LEU A 1 87 ? -3.281 14.661 12.374 1.00 83.69 87 LEU A CA 1
ATOM 652 C C . LEU A 1 87 ? -2.891 14.912 13.832 1.00 83.69 87 LEU A C 1
ATOM 654 O O . LEU A 1 87 ? -3.377 14.223 14.727 1.00 83.69 87 LEU A O 1
ATOM 658 N N . LYS A 1 88 ? -2.071 15.937 14.087 1.00 85.94 88 LYS A N 1
ATOM 659 C CA . LYS A 1 88 ? -1.692 16.349 15.446 1.00 85.94 88 LYS A CA 1
ATOM 660 C C . LYS A 1 88 ? -2.893 16.817 16.264 1.00 85.94 88 LYS A C 1
ATOM 662 O O . LYS A 1 88 ? -2.954 16.505 17.447 1.00 85.94 88 LYS A O 1
ATOM 667 N N . ALA A 1 89 ? -3.855 17.507 15.652 1.00 87.75 89 ALA A N 1
ATOM 668 C CA . ALA A 1 89 ? -5.063 17.963 16.340 1.00 87.75 89 ALA A CA 1
ATOM 669 C C . ALA A 1 89 ? -5.929 16.805 16.871 1.00 87.75 89 ALA A C 1
ATOM 671 O O . ALA A 1 89 ? -6.578 16.955 17.899 1.00 87.75 89 ALA A O 1
ATOM 672 N N . LYS A 1 90 ? -5.911 15.642 16.206 1.00 84.75 90 LYS A N 1
ATOM 673 C CA . LYS A 1 90 ? -6.662 14.436 16.606 1.00 84.75 90 LYS A CA 1
ATOM 674 C C . LYS A 1 90 ? -5.818 13.380 17.322 1.00 84.75 90 LYS A C 1
ATOM 676 O O . LYS A 1 90 ? -6.305 12.286 17.596 1.00 84.75 90 LYS A O 1
ATOM 681 N N . LYS A 1 91 ? -4.559 13.696 17.642 1.00 82.69 91 LYS A N 1
ATOM 682 C CA . LYS A 1 91 ? -3.565 12.756 18.177 1.00 82.69 91 LYS A CA 1
ATOM 683 C C . LYS A 1 91 ? -4.096 11.947 19.366 1.00 82.69 91 LYS A C 1
ATOM 685 O O . LYS A 1 91 ? -3.978 10.726 19.382 1.00 82.69 91 LYS A O 1
ATOM 690 N N . ASP A 1 92 ? -4.706 12.606 20.343 1.00 82.88 92 ASP A N 1
ATOM 691 C CA . ASP A 1 92 ? -5.136 11.940 21.576 1.00 82.88 92 ASP A CA 1
ATOM 692 C C . ASP A 1 92 ? -6.371 11.051 21.385 1.00 82.88 92 ASP A C 1
ATOM 694 O O . ASP A 1 92 ? -6.485 10.015 22.034 1.00 82.88 92 ASP A O 1
ATOM 698 N N . GLU A 1 93 ? -7.278 11.407 20.472 1.00 84.00 93 GLU A N 1
ATOM 699 C CA . GLU A 1 93 ? -8.413 10.554 20.082 1.00 84.00 93 GLU A CA 1
ATOM 700 C C . GLU A 1 93 ? -7.922 9.309 19.345 1.00 84.00 93 GLU A C 1
ATOM 702 O O . GLU A 1 93 ? -8.326 8.192 19.653 1.00 84.00 93 GLU A O 1
ATOM 707 N N . ILE A 1 94 ? -6.980 9.505 18.429 1.00 80.94 94 ILE A N 1
ATOM 708 C CA . ILE A 1 94 ? -6.339 8.443 17.664 1.00 80.94 94 ILE A CA 1
ATOM 709 C C . ILE A 1 94 ? -5.606 7.446 18.584 1.00 80.94 94 ILE A C 1
ATOM 711 O O . ILE A 1 94 ? -5.693 6.239 18.380 1.00 80.94 94 ILE A O 1
ATOM 715 N N . ARG A 1 95 ? -4.911 7.917 19.634 1.00 77.81 95 ARG A N 1
ATOM 716 C CA . ARG A 1 95 ? -4.225 7.031 20.607 1.00 77.81 95 ARG A CA 1
ATOM 717 C C . ARG A 1 95 ? -5.182 6.036 21.247 1.00 77.81 95 ARG A C 1
ATOM 719 O O . ARG A 1 95 ? -4.785 4.914 21.548 1.00 77.81 95 ARG A O 1
ATOM 726 N N . LYS A 1 96 ? -6.435 6.444 21.457 1.00 77.25 96 LYS A N 1
ATOM 727 C CA . LYS A 1 96 ? -7.439 5.625 22.141 1.00 77.25 96 LYS A CA 1
ATOM 728 C C . LYS A 1 96 ? -7.901 4.447 21.294 1.00 77.25 96 LYS A C 1
ATOM 730 O O . LYS A 1 96 ? -8.239 3.420 21.868 1.00 77.25 96 LYS A O 1
ATOM 735 N N . THR A 1 97 ? -7.873 4.560 19.966 1.00 71.25 97 THR A N 1
ATOM 736 C CA . THR A 1 97 ? -8.269 3.458 19.076 1.00 71.25 97 THR A CA 1
ATOM 737 C C . THR A 1 97 ? -7.176 2.395 18.925 1.00 71.25 97 THR A C 1
ATOM 739 O O . THR A 1 97 ? -7.435 1.348 18.340 1.00 71.25 97 THR A O 1
ATOM 742 N N . ARG A 1 98 ? -5.969 2.640 19.474 1.00 63.38 98 ARG A N 1
ATOM 743 C CA . ARG A 1 98 ? -4.768 1.792 19.322 1.00 63.38 98 ARG A CA 1
ATOM 744 C C . ARG A 1 98 ? -4.465 1.471 17.860 1.00 63.38 98 ARG A C 1
ATOM 746 O O . ARG A 1 98 ? -4.081 0.352 17.526 1.00 63.38 98 ARG A O 1
ATOM 753 N N . GLU A 1 99 ? -4.690 2.450 16.988 1.00 66.69 99 GLU A N 1
ATOM 754 C CA . GLU A 1 99 ? -4.735 2.149 15.570 1.00 66.69 99 GLU A CA 1
ATOM 755 C C . GLU A 1 99 ? -3.367 1.798 14.986 1.00 66.69 99 GLU A C 1
ATOM 757 O O . GLU A 1 99 ? -2.340 2.419 15.285 1.00 66.69 99 GLU A O 1
ATOM 762 N N . THR A 1 100 ? -3.383 0.750 14.169 1.00 79.94 100 THR A N 1
ATOM 763 C CA . THR A 1 100 ? -2.258 0.353 13.335 1.00 79.94 100 THR A CA 1
ATOM 764 C C . THR A 1 100 ? -2.535 0.705 11.881 1.00 79.94 100 THR A C 1
ATOM 766 O O . THR A 1 100 ? -3.558 0.305 11.315 1.00 79.94 100 THR A O 1
ATOM 769 N N . MET A 1 101 ? -1.564 1.364 11.248 1.00 85.50 101 MET A N 1
ATOM 770 C CA . MET A 1 101 ? -1.642 1.740 9.847 1.00 85.50 101 MET A CA 1
ATOM 771 C C . MET A 1 101 ? -0.717 0.872 9.008 1.00 85.50 101 MET A C 1
ATOM 773 O O . MET A 1 101 ? 0.504 0.869 9.157 1.00 85.50 101 MET A O 1
ATOM 777 N N . PHE A 1 102 ? -1.323 0.181 8.064 1.00 86.00 102 PHE A N 1
ATOM 778 C CA . PHE A 1 102 ? -0.694 -0.759 7.168 1.00 86.00 102 PHE A CA 1
ATOM 779 C C . PHE A 1 102 ? -0.540 -0.150 5.774 1.00 86.00 102 PHE A C 1
ATOM 781 O O . PHE A 1 102 ? -1.485 0.423 5.231 1.00 86.00 102 PHE A O 1
ATOM 788 N N . VAL A 1 103 ? 0.651 -0.259 5.185 1.00 82.38 103 VAL A N 1
ATOM 789 C CA . VAL A 1 103 ? 0.978 0.384 3.908 1.00 82.38 103 VAL A CA 1
ATOM 790 C C . VAL A 1 103 ? 1.524 -0.624 2.902 1.00 82.38 103 VAL A C 1
A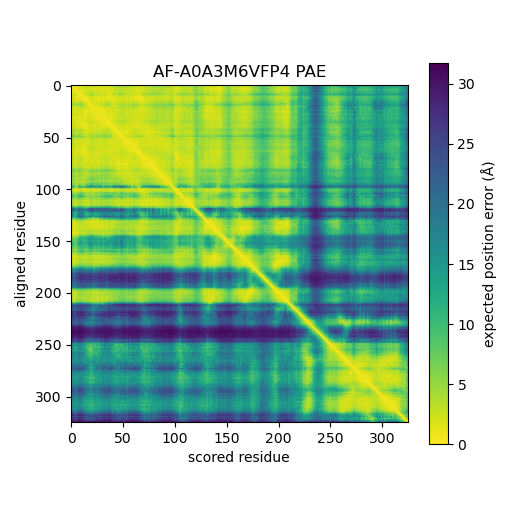TOM 792 O O . VAL A 1 103 ? 2.583 -1.203 3.138 1.00 82.38 103 VAL A O 1
ATOM 795 N N . ALA A 1 104 ? 0.850 -0.789 1.761 1.00 78.06 104 ALA A N 1
ATOM 796 C CA . ALA A 1 104 ? 1.329 -1.631 0.659 1.00 78.06 104 ALA A CA 1
ATOM 797 C C . ALA A 1 104 ? 0.759 -1.203 -0.708 1.00 78.06 104 ALA A C 1
ATOM 799 O O . ALA A 1 104 ? 0.048 -0.204 -0.831 1.00 78.06 104 ALA A O 1
ATOM 800 N N . GLY A 1 105 ? 1.124 -1.948 -1.754 1.00 71.38 105 GLY A N 1
ATOM 801 C CA . GLY A 1 105 ? 0.736 -1.715 -3.150 1.00 71.38 105 GLY A CA 1
ATOM 802 C C . GLY A 1 105 ? 1.774 -0.954 -3.980 1.00 71.38 105 GLY A C 1
ATOM 803 O O . GLY A 1 105 ? 1.742 -1.034 -5.200 1.00 71.38 105 GLY A O 1
ATOM 804 N N . GLU A 1 106 ? 2.707 -0.256 -3.334 1.00 75.06 106 GLU A N 1
ATOM 805 C CA . GLU A 1 106 ? 3.845 0.427 -3.959 1.00 75.06 106 GLU A CA 1
ATOM 806 C C . GLU A 1 106 ? 5.021 0.468 -2.973 1.00 75.06 106 GLU A C 1
ATOM 808 O O . GLU A 1 106 ? 4.838 0.235 -1.771 1.00 75.06 106 GLU A O 1
ATOM 813 N N . CYS A 1 107 ? 6.215 0.834 -3.447 1.00 71.88 107 CYS A N 1
ATOM 814 C CA . CYS A 1 107 ? 7.340 1.095 -2.556 1.00 71.88 107 CYS A CA 1
ATOM 815 C C . CYS A 1 107 ? 7.055 2.325 -1.670 1.00 71.88 107 CYS A C 1
ATOM 817 O O . CYS A 1 107 ? 6.740 3.424 -2.145 1.00 71.88 107 CYS A O 1
ATOM 819 N N . GLY A 1 108 ? 7.137 2.138 -0.352 1.00 71.38 108 GLY A N 1
ATOM 820 C CA . GLY A 1 108 ? 6.956 3.209 0.621 1.00 71.38 108 GLY A CA 1
ATOM 821 C C . GLY A 1 108 ? 8.223 4.049 0.757 1.00 71.38 108 GLY A C 1
ATOM 822 O O . GLY A 1 108 ? 9.225 3.575 1.287 1.00 71.38 108 GLY A O 1
ATOM 823 N N . ASP A 1 109 ? 8.187 5.313 0.322 1.00 77.25 109 ASP A N 1
ATOM 824 C CA . ASP A 1 109 ? 9.364 6.175 0.422 1.00 77.25 109 ASP A CA 1
ATOM 825 C C . ASP A 1 109 ? 9.697 6.496 1.898 1.00 77.25 109 ASP A C 1
ATOM 827 O O . ASP A 1 109 ? 8.812 6.919 2.657 1.00 77.25 109 ASP A O 1
ATOM 831 N N . PRO A 1 110 ? 10.965 6.354 2.338 1.00 81.31 110 PRO A N 1
ATOM 832 C CA . PRO A 1 110 ? 11.325 6.539 3.742 1.00 81.31 110 PRO A CA 1
ATOM 833 C C . PRO A 1 110 ? 10.982 7.923 4.292 1.00 81.31 110 PRO A C 1
ATOM 835 O O . PRO A 1 110 ? 10.715 8.058 5.482 1.00 81.31 110 PRO A O 1
ATOM 838 N N . LYS A 1 111 ? 10.977 8.976 3.464 1.00 84.12 111 LYS A N 1
ATOM 839 C CA . LYS A 1 111 ? 10.661 10.334 3.934 1.00 84.12 111 LYS A CA 1
ATOM 840 C C . LYS A 1 111 ? 9.197 10.438 4.357 1.00 84.12 111 LYS A C 1
ATOM 842 O O . LYS A 1 111 ? 8.910 11.056 5.380 1.00 84.12 111 LYS A O 1
ATOM 847 N N . THR A 1 112 ? 8.284 9.866 3.579 1.00 84.69 112 THR A N 1
ATOM 848 C CA . THR A 1 112 ? 6.847 9.866 3.868 1.00 84.69 112 THR A CA 1
ATOM 849 C C . THR A 1 112 ? 6.538 8.936 5.026 1.00 84.69 112 THR A C 1
ATOM 851 O O . THR A 1 112 ? 5.877 9.370 5.966 1.00 84.69 112 THR A O 1
ATOM 854 N N . LEU A 1 113 ? 7.088 7.718 5.029 1.00 82.12 113 LEU A N 1
ATOM 855 C CA . LEU A 1 113 ? 6.894 6.787 6.143 1.00 82.12 113 LEU A CA 1
ATOM 856 C C . LEU A 1 113 ? 7.393 7.384 7.467 1.00 82.12 113 LEU A C 1
ATOM 858 O O . LEU A 1 113 ? 6.648 7.404 8.439 1.00 82.12 113 LEU A O 1
ATOM 862 N N . ASN A 1 114 ? 8.591 7.982 7.491 1.00 82.56 114 ASN A N 1
ATOM 863 C CA . ASN A 1 114 ? 9.119 8.638 8.691 1.00 82.56 114 ASN A CA 1
ATOM 864 C C . ASN A 1 114 ? 8.301 9.867 9.116 1.00 82.56 114 ASN A C 1
ATOM 866 O O . ASN A 1 114 ? 8.177 10.135 10.308 1.00 82.56 114 ASN A O 1
ATOM 870 N N . PHE A 1 115 ? 7.761 10.644 8.170 1.00 85.12 115 PHE A N 1
ATOM 871 C CA . PHE A 1 115 ? 6.892 11.780 8.492 1.00 85.12 115 PHE A CA 1
ATOM 872 C C . PHE A 1 115 ? 5.657 11.320 9.258 1.00 85.12 115 PHE A C 1
ATOM 874 O O . PHE A 1 115 ? 5.324 11.908 10.286 1.00 85.12 115 PHE A O 1
ATOM 881 N N . PHE A 1 116 ? 5.015 10.261 8.772 1.00 81.75 116 PHE A N 1
ATOM 882 C CA . PHE A 1 116 ? 3.866 9.677 9.431 1.00 81.75 116 PHE A CA 1
ATOM 883 C C . PHE A 1 116 ? 4.293 9.013 10.735 1.00 81.75 116 PHE A C 1
ATOM 885 O O . PHE A 1 116 ? 3.816 9.448 11.760 1.00 81.75 116 PHE A O 1
ATOM 892 N N . GLN A 1 117 ? 5.300 8.145 10.778 1.00 77.31 117 GLN A N 1
ATOM 893 C CA . GLN A 1 117 ? 5.781 7.543 12.032 1.00 77.31 117 GLN A CA 1
ATOM 894 C C . GLN A 1 117 ? 6.146 8.564 13.137 1.00 77.31 117 GLN A C 1
ATOM 896 O O . GLN A 1 117 ? 5.979 8.272 14.314 1.00 77.31 117 GLN A O 1
ATOM 901 N N . ARG A 1 118 ? 6.624 9.771 12.787 1.00 72.94 118 ARG A N 1
ATOM 902 C CA . ARG A 1 118 ? 6.934 10.849 13.755 1.00 72.94 118 ARG A CA 1
ATOM 903 C C . ARG A 1 118 ? 5.733 11.717 14.127 1.00 72.94 118 ARG A C 1
ATOM 905 O O . ARG A 1 118 ? 5.655 12.218 15.246 1.00 72.94 118 ARG A O 1
ATOM 912 N N . SER A 1 119 ? 4.858 11.987 13.161 1.00 64.19 119 SER A N 1
ATOM 913 C CA . SER A 1 119 ? 3.676 12.846 13.348 1.00 64.19 119 SER A CA 1
ATOM 914 C C . SER A 1 119 ? 2.499 12.071 13.927 1.00 64.19 119 SER A C 1
ATOM 916 O O . SER A 1 119 ? 1.600 12.657 14.528 1.00 64.19 119 SER A O 1
ATOM 918 N N . LEU A 1 120 ? 2.512 10.761 13.724 1.00 58.09 120 LEU A N 1
ATOM 919 C CA . LEU A 1 120 ? 1.484 9.831 14.100 1.00 58.09 120 LEU A CA 1
ATOM 920 C C . LEU A 1 120 ? 1.816 9.118 15.401 1.00 58.09 120 LEU A C 1
ATOM 922 O O . LEU A 1 120 ? 2.949 8.850 15.775 1.00 58.09 120 LEU A O 1
ATOM 926 N N . VAL A 1 121 ? 0.715 8.808 16.051 1.00 50.91 121 VAL A N 1
ATOM 927 C CA . VAL A 1 121 ? 0.503 7.872 17.147 1.00 50.91 121 VAL A CA 1
ATOM 928 C C . VAL A 1 121 ? 0.501 6.425 16.668 1.00 50.91 121 VAL A C 1
ATOM 930 O O . VAL A 1 121 ? 0.679 5.513 17.462 1.00 50.91 121 VAL A O 1
ATOM 933 N N . TYR A 1 122 ? 0.209 6.246 15.386 1.00 56.03 122 TYR A N 1
ATOM 934 C CA . TYR A 1 122 ? -0.060 4.974 14.762 1.00 56.03 122 TYR A CA 1
ATOM 935 C C . TYR A 1 122 ? 1.226 4.176 14.584 1.00 56.03 122 TYR A C 1
ATOM 937 O O . TYR A 1 122 ? 2.257 4.716 14.162 1.00 56.03 122 TYR A O 1
ATOM 945 N N . LEU A 1 123 ? 1.147 2.874 14.832 1.00 53.19 123 LEU A N 1
ATOM 946 C CA . LEU A 1 123 ? 2.193 1.953 14.424 1.00 53.19 123 LEU A CA 1
ATOM 947 C C . LEU A 1 123 ? 2.122 1.827 12.900 1.00 53.19 123 LEU A C 1
ATOM 949 O O . LEU A 1 123 ? 1.255 1.149 12.356 1.00 53.19 123 LEU A O 1
ATOM 953 N N . LEU A 1 124 ? 2.995 2.549 12.198 1.00 58.66 124 LEU A N 1
ATOM 954 C CA . LEU A 1 124 ? 3.078 2.468 10.746 1.00 58.66 124 LEU A CA 1
ATOM 955 C C . LEU A 1 124 ? 3.875 1.220 10.368 1.00 58.66 124 LEU A C 1
ATOM 957 O O . LEU A 1 124 ? 5.078 1.137 10.630 1.00 58.66 124 LEU A O 1
ATOM 961 N N . SER A 1 125 ? 3.219 0.263 9.725 1.00 60.88 125 SER A N 1
ATOM 962 C CA . SER A 1 125 ? 3.880 -0.916 9.192 1.00 60.88 125 SER A CA 1
ATOM 963 C C . SER A 1 125 ? 3.671 -1.040 7.697 1.00 60.88 125 SER A C 1
ATOM 965 O O . SER A 1 125 ? 2.578 -0.874 7.164 1.00 60.88 125 SER A O 1
ATOM 967 N N . THR A 1 126 ? 4.748 -1.343 6.997 1.00 61.25 126 THR A N 1
ATOM 968 C CA . THR A 1 126 ? 4.699 -1.773 5.611 1.00 61.25 126 THR A CA 1
ATOM 969 C C . THR A 1 126 ? 4.167 -3.205 5.588 1.00 61.25 126 THR A C 1
ATOM 971 O O . THR A 1 126 ? 4.834 -4.129 6.046 1.00 61.25 126 THR A O 1
ATOM 974 N N . THR A 1 127 ? 2.958 -3.415 5.060 1.00 56.50 127 THR A N 1
ATOM 975 C CA . THR A 1 127 ? 2.295 -4.738 5.012 1.00 56.50 127 THR A CA 1
ATOM 976 C C . THR A 1 127 ? 2.860 -5.695 3.995 1.00 56.50 127 THR A C 1
ATOM 978 O O . THR A 1 127 ? 2.244 -6.706 3.697 1.00 56.50 127 THR A O 1
ATOM 981 N N . GLY A 1 128 ? 4.049 -5.391 3.506 1.00 65.88 128 GLY A N 1
ATOM 982 C CA . GLY A 1 128 ? 4.795 -6.292 2.678 1.00 65.88 128 GLY A CA 1
ATOM 983 C C . GLY A 1 128 ? 4.207 -6.509 1.294 1.00 65.88 128 GLY A C 1
ATOM 984 O O . GLY A 1 128 ? 3.360 -5.756 0.806 1.00 65.88 128 GLY A O 1
ATOM 985 N N . LEU A 1 129 ? 4.773 -7.499 0.619 1.00 71.62 129 LEU A N 1
ATOM 986 C CA . LEU A 1 129 ? 4.510 -7.785 -0.777 1.00 71.62 129 LEU A CA 1
ATOM 987 C C . LEU A 1 129 ? 3.132 -8.432 -0.941 1.00 71.62 129 LEU A C 1
ATOM 989 O O . LEU A 1 129 ? 2.823 -9.435 -0.303 1.00 71.62 129 LEU A O 1
ATOM 993 N N . TRP A 1 130 ? 2.319 -7.867 -1.828 1.00 78.25 130 TRP A N 1
ATOM 994 C CA . TRP A 1 130 ? 1.008 -8.378 -2.222 1.00 78.25 130 TRP A CA 1
ATOM 995 C C . TRP A 1 130 ? 0.834 -8.143 -3.721 1.00 78.25 130 TRP A C 1
ATOM 997 O O . TRP A 1 130 ? 1.180 -7.071 -4.217 1.00 78.25 130 TRP A O 1
ATOM 1007 N N . GLN A 1 131 ? 0.226 -9.096 -4.422 1.00 78.88 131 GLN A N 1
ATOM 1008 C CA . GLN A 1 131 ? -0.297 -8.898 -5.780 1.00 78.88 131 GLN A CA 1
ATOM 1009 C C . GLN A 1 131 ? -1.666 -9.581 -5.970 1.00 78.88 131 GLN A C 1
ATOM 1011 O O . GLN A 1 131 ? -2.145 -10.307 -5.098 1.00 78.88 131 GLN A O 1
ATOM 1016 N N . THR A 1 132 ? -2.330 -9.328 -7.095 1.00 84.19 132 THR A N 1
ATOM 1017 C CA . THR A 1 132 ? -3.681 -9.853 -7.364 1.00 84.19 132 THR A CA 1
ATOM 1018 C C . THR A 1 132 ? -3.729 -11.378 -7.313 1.00 84.19 132 THR A C 1
ATOM 1020 O O . THR A 1 132 ? -4.682 -11.953 -6.795 1.00 84.19 132 THR A O 1
ATOM 1023 N N . GLU A 1 133 ? -2.676 -12.023 -7.790 1.00 82.69 133 GLU A N 1
ATOM 1024 C CA . GLU A 1 133 ? -2.538 -13.466 -7.950 1.00 82.69 133 GLU A CA 1
ATOM 1025 C C . GLU A 1 133 ? -2.358 -14.196 -6.618 1.00 82.69 133 GLU A C 1
ATOM 1027 O O . GLU A 1 133 ? -2.691 -15.378 -6.508 1.00 82.69 133 GLU A O 1
ATOM 1032 N N . THR A 1 134 ? -1.871 -13.493 -5.588 1.00 85.50 134 THR A N 1
ATOM 1033 C CA . THR A 1 134 ? -1.735 -14.067 -4.245 1.00 85.50 134 THR A CA 1
ATOM 1034 C C . THR A 1 134 ? -2.994 -13.930 -3.413 1.00 85.50 134 THR A C 1
ATOM 1036 O O . THR A 1 134 ? -3.195 -14.726 -2.503 1.00 85.50 134 THR A O 1
ATOM 1039 N N . GLY A 1 135 ? -3.836 -12.932 -3.693 1.00 87.12 135 GLY A N 1
ATOM 1040 C CA . GLY A 1 135 ? -5.108 -12.706 -3.001 1.00 87.12 135 GLY A CA 1
ATOM 1041 C C . GLY A 1 135 ? -4.989 -12.262 -1.535 1.00 87.12 135 GLY A C 1
ATOM 1042 O O . GLY A 1 135 ? -5.963 -11.753 -0.984 1.00 87.12 135 GLY A O 1
ATOM 1043 N N . TRP A 1 136 ? -3.823 -12.409 -0.903 1.00 89.44 136 TRP A N 1
ATOM 1044 C CA . TRP A 1 136 ? -3.500 -11.968 0.457 1.00 89.44 136 TRP A CA 1
ATOM 1045 C C . TRP A 1 136 ? -1.981 -11.705 0.606 1.00 89.44 136 TRP A C 1
ATOM 1047 O O . TRP A 1 136 ? -1.225 -12.032 -0.320 1.00 89.44 136 TRP A O 1
ATOM 1057 N N . PRO A 1 137 ? -1.513 -11.066 1.706 1.00 89.25 137 PRO A N 1
ATOM 1058 C CA . PRO A 1 137 ? -0.111 -10.662 1.850 1.00 89.25 137 PRO A CA 1
ATOM 1059 C C . PRO A 1 137 ? 0.855 -11.854 1.854 1.00 89.25 137 PRO A C 1
ATOM 1061 O O . PRO A 1 137 ? 0.653 -12.808 2.605 1.00 89.25 137 PRO A O 1
ATOM 1064 N N . ILE A 1 138 ? 1.930 -11.756 1.069 1.00 87.25 138 ILE A N 1
ATOM 1065 C CA . ILE A 1 138 ? 3.035 -12.730 1.023 1.00 87.25 138 ILE A CA 1
ATOM 1066 C C . ILE A 1 138 ? 3.959 -12.528 2.215 1.00 87.25 138 ILE A C 1
ATOM 1068 O O . ILE A 1 138 ? 4.359 -13.475 2.888 1.00 87.25 138 ILE A O 1
ATOM 1072 N N . THR A 1 139 ? 4.301 -11.272 2.482 1.00 85.81 139 THR A N 1
ATOM 1073 C CA . THR A 1 139 ? 5.095 -10.862 3.636 1.00 85.81 139 THR A CA 1
ATOM 1074 C C . THR A 1 139 ? 4.271 -9.885 4.455 1.00 85.81 139 THR A C 1
ATOM 1076 O O . THR A 1 139 ? 3.504 -9.116 3.891 1.00 85.81 139 THR A O 1
ATOM 1079 N N . ALA A 1 140 ? 4.373 -9.933 5.778 1.00 85.69 140 ALA A N 1
ATOM 1080 C CA . ALA A 1 140 ? 3.666 -9.020 6.668 1.00 85.69 140 ALA A CA 1
ATOM 1081 C C . ALA A 1 140 ? 4.317 -9.048 8.056 1.00 85.69 140 ALA A C 1
ATOM 1083 O O . ALA A 1 140 ? 5.009 -10.007 8.402 1.00 85.69 140 ALA A O 1
ATOM 1084 N N . PRO A 1 141 ? 4.105 -8.023 8.889 1.00 79.62 141 PRO A N 1
ATOM 1085 C CA . PRO A 1 141 ? 4.672 -8.007 10.233 1.00 79.62 141 PRO A CA 1
ATOM 1086 C C . PRO A 1 141 ? 3.928 -8.910 11.240 1.00 79.62 141 PRO A C 1
ATOM 1088 O O . PRO A 1 141 ? 4.413 -9.094 12.352 1.00 79.62 141 PRO A O 1
ATOM 1091 N N . CYS A 1 142 ? 2.761 -9.449 10.866 1.00 86.00 142 CYS A N 1
ATOM 1092 C CA . CYS A 1 142 ? 1.957 -10.384 11.660 1.00 86.00 142 CYS A CA 1
ATOM 1093 C C . CYS A 1 142 ? 1.653 -9.923 13.095 1.00 86.00 142 CYS A C 1
ATOM 1095 O O . CYS A 1 142 ? 1.944 -10.628 14.057 1.00 86.00 142 CYS A O 1
ATOM 1097 N N . PHE A 1 143 ? 1.052 -8.739 13.248 1.00 83.75 143 PHE A N 1
ATOM 1098 C CA . PHE A 1 143 ? 0.866 -8.107 14.561 1.00 83.75 143 PHE A CA 1
ATOM 1099 C C . PHE A 1 143 ? -0.069 -8.850 15.519 1.00 83.75 143 PHE A C 1
ATOM 1101 O O . PHE A 1 143 ? 0.048 -8.662 16.724 1.00 83.75 143 PHE A O 1
ATOM 1108 N N . GLY A 1 144 ? -0.971 -9.694 15.014 1.00 83.69 144 GLY A N 1
ATOM 1109 C CA . GLY A 1 144 ? -1.838 -10.515 15.864 1.00 83.69 144 GLY A CA 1
ATOM 1110 C C . GLY A 1 144 ? -1.215 -11.850 16.278 1.00 83.69 144 GLY A C 1
ATOM 1111 O O . GLY A 1 144 ? -1.898 -12.675 16.886 1.00 83.69 144 GLY A O 1
ATOM 1112 N N . MET A 1 145 ? 0.043 -12.103 15.909 1.00 84.75 145 MET A N 1
ATOM 1113 C CA . MET A 1 145 ? 0.825 -13.252 16.366 1.00 84.75 145 MET A CA 1
ATOM 1114 C C . MET A 1 145 ? 1.790 -12.828 17.477 1.00 84.75 145 MET A C 1
ATOM 1116 O O . MET A 1 145 ? 2.128 -11.654 17.609 1.00 84.75 145 MET A O 1
ATOM 1120 N N . GLN A 1 146 ? 2.257 -13.791 18.275 1.00 76.62 146 GLN A N 1
ATOM 1121 C CA . GLN A 1 146 ? 3.335 -13.529 19.229 1.00 76.62 146 GLN A CA 1
ATOM 1122 C C . GLN A 1 146 ? 4.589 -13.087 18.471 1.00 76.62 146 GLN A C 1
ATOM 1124 O O . GLN A 1 146 ? 5.029 -13.764 17.540 1.00 76.62 146 GLN A O 1
ATOM 1129 N N . ASN A 1 147 ? 5.126 -11.933 18.859 1.00 72.00 147 ASN A N 1
ATOM 1130 C CA . ASN A 1 147 ? 6.350 -11.387 18.304 1.00 72.00 147 ASN A CA 1
ATOM 1131 C C . ASN A 1 147 ? 7.344 -11.159 19.440 1.00 72.00 147 ASN A C 1
ATOM 1133 O O . ASN A 1 147 ? 7.033 -10.460 20.402 1.00 72.00 147 ASN A O 1
ATOM 1137 N N . ASP A 1 148 ? 8.525 -11.753 19.311 1.00 70.75 148 ASP A N 1
ATOM 1138 C CA . ASP A 1 148 ? 9.588 -11.641 20.310 1.00 70.75 148 ASP A CA 1
ATOM 1139 C C . ASP A 1 148 ? 10.432 -10.366 20.104 1.00 70.75 148 ASP A C 1
ATOM 1141 O O . ASP A 1 148 ? 11.161 -9.948 21.002 1.00 70.75 148 ASP A O 1
ATOM 1145 N N . ASP A 1 149 ? 10.324 -9.719 18.935 1.00 70.94 149 ASP A N 1
ATOM 1146 C CA . ASP A 1 149 ? 10.973 -8.443 18.613 1.00 70.94 149 ASP A CA 1
ATOM 1147 C C . ASP A 1 149 ? 9.968 -7.291 18.721 1.00 70.94 149 ASP A C 1
ATOM 1149 O O . ASP A 1 149 ? 9.354 -6.849 17.742 1.00 70.94 149 ASP A O 1
ATOM 1153 N N . VAL A 1 150 ? 9.796 -6.805 19.949 1.00 69.19 150 VAL A N 1
ATOM 1154 C CA . VAL A 1 150 ? 8.926 -5.671 20.275 1.00 69.19 150 VAL A CA 1
ATOM 1155 C C . VAL A 1 150 ? 9.720 -4.406 20.622 1.00 69.19 150 VAL A C 1
ATOM 1157 O O . VAL A 1 150 ? 10.911 -4.430 20.951 1.00 69.19 150 VAL A O 1
ATOM 1160 N N . THR A 1 151 ? 9.065 -3.256 20.498 1.00 67.25 151 THR A N 1
ATOM 1161 C CA . THR A 1 151 ? 9.522 -1.966 21.017 1.00 67.25 151 THR A CA 1
ATOM 1162 C C . THR A 1 151 ? 9.327 -1.905 22.536 1.00 67.25 151 THR A C 1
ATOM 1164 O O . THR A 1 151 ? 8.660 -2.756 23.121 1.00 67.25 151 THR A O 1
ATOM 1167 N N . GLU A 1 152 ? 9.868 -0.870 23.187 1.00 63.69 152 GLU A N 1
ATOM 1168 C CA . GLU A 1 152 ? 9.672 -0.624 24.630 1.00 63.69 152 GLU A CA 1
ATOM 1169 C C . GLU A 1 152 ? 8.189 -0.490 25.023 1.00 63.69 152 GLU A C 1
ATOM 1171 O O . GLU A 1 152 ? 7.814 -0.783 26.154 1.00 63.69 152 GLU A O 1
ATOM 1176 N N . GLU A 1 153 ? 7.334 -0.100 24.075 1.00 59.03 153 GLU A N 1
ATOM 1177 C CA . GLU A 1 153 ? 5.883 0.019 24.252 1.00 59.03 153 GLU A CA 1
ATOM 1178 C C . GLU A 1 153 ? 5.138 -1.314 24.018 1.00 59.03 153 GLU A C 1
ATOM 1180 O O . GLU A 1 153 ? 3.910 -1.350 24.047 1.00 59.03 153 GLU A O 1
ATOM 1185 N N . GLY A 1 154 ? 5.859 -2.421 23.792 1.00 61.72 154 GLY A N 1
ATOM 1186 C CA . GLY A 1 154 ? 5.290 -3.762 23.601 1.00 61.72 154 GLY A CA 1
ATOM 1187 C C . GLY A 1 154 ? 4.738 -4.028 22.198 1.00 61.72 154 GLY A C 1
ATOM 1188 O O . GLY A 1 154 ? 4.053 -5.025 21.982 1.00 61.72 154 GLY A O 1
ATOM 1189 N N . HIS A 1 155 ? 5.030 -3.153 21.235 1.00 63.47 155 HIS A N 1
ATOM 1190 C CA . HIS A 1 155 ? 4.563 -3.279 19.857 1.00 63.47 155 HIS A CA 1
ATOM 1191 C C . HIS A 1 155 ? 5.588 -3.988 18.969 1.00 63.47 155 HIS A C 1
ATOM 1193 O O . HIS A 1 155 ? 6.771 -3.684 19.085 1.00 63.47 155 HIS A O 1
ATOM 1199 N N . PRO A 1 156 ? 5.184 -4.855 18.024 1.00 68.75 156 PRO A N 1
ATOM 1200 C CA . PRO A 1 156 ? 6.116 -5.459 17.076 1.00 68.75 156 PRO A CA 1
ATOM 1201 C C . PRO A 1 156 ? 6.965 -4.418 16.332 1.00 68.75 156 PRO A C 1
ATOM 1203 O O . PRO A 1 156 ? 6.445 -3.441 15.777 1.00 68.75 156 PRO A O 1
ATOM 1206 N N . ARG A 1 157 ? 8.283 -4.619 16.300 1.00 68.44 157 ARG A N 1
ATOM 1207 C CA . ARG A 1 157 ? 9.209 -3.697 15.640 1.00 68.44 157 ARG A CA 1
ATOM 1208 C C . ARG A 1 157 ? 9.060 -3.799 14.122 1.00 68.44 157 ARG A C 1
ATOM 1210 O O . ARG A 1 157 ? 9.135 -4.874 13.534 1.00 68.44 157 ARG A O 1
ATOM 1217 N N . SER A 1 158 ? 8.896 -2.652 13.466 1.00 71.56 158 SER A N 1
ATOM 1218 C CA . SER A 1 158 ? 8.842 -2.544 12.005 1.00 71.56 158 SER A CA 1
ATOM 1219 C C . SER A 1 158 ? 10.055 -1.767 11.495 1.00 71.56 158 SER A C 1
ATOM 1221 O O . SER A 1 158 ? 10.326 -0.651 11.948 1.00 71.56 158 SER A O 1
ATOM 1223 N N . LYS A 1 159 ? 10.806 -2.343 10.550 1.00 72.81 159 LYS A N 1
ATOM 1224 C CA . LYS A 1 159 ? 11.942 -1.667 9.906 1.00 72.81 159 LYS A CA 1
ATOM 1225 C C . LYS A 1 159 ? 11.444 -0.870 8.703 1.00 72.81 159 LYS A C 1
ATOM 1227 O O . LYS A 1 159 ? 10.930 -1.444 7.747 1.00 72.81 159 LYS A O 1
ATOM 1232 N N . VAL A 1 160 ? 11.642 0.449 8.721 1.00 72.56 160 VAL A N 1
ATOM 1233 C CA . VAL A 1 160 ? 11.241 1.335 7.614 1.00 72.56 160 VAL A CA 1
ATOM 1234 C C . VAL A 1 160 ? 11.888 0.879 6.304 1.00 72.56 160 VAL A C 1
ATOM 1236 O O . VAL A 1 160 ? 13.099 0.670 6.243 1.00 72.56 160 VAL A O 1
ATOM 1239 N N . GLY A 1 161 ? 11.069 0.726 5.261 1.00 68.88 161 GLY A N 1
ATOM 1240 C CA . GLY A 1 161 ? 11.502 0.252 3.943 1.00 68.88 161 GLY A CA 1
ATOM 1241 C C . GLY A 1 161 ? 11.640 -1.271 3.819 1.00 68.88 161 GLY A C 1
ATOM 1242 O O . GLY A 1 161 ? 11.902 -1.758 2.726 1.00 68.88 161 GLY A O 1
ATOM 1243 N N . SER A 1 162 ? 11.449 -2.036 4.899 1.00 75.94 162 SER A N 1
ATOM 1244 C CA . SER A 1 162 ? 11.331 -3.496 4.829 1.00 75.94 162 SER A CA 1
ATOM 1245 C C . SER A 1 162 ? 9.910 -3.903 4.442 1.00 75.94 162 SER A C 1
ATOM 1247 O O . SER A 1 162 ? 8.954 -3.216 4.779 1.00 75.94 162 SER A O 1
ATOM 1249 N N . VAL A 1 163 ? 9.755 -5.053 3.791 1.00 75.81 163 VAL A N 1
ATOM 1250 C CA . VAL A 1 163 ? 8.452 -5.688 3.533 1.00 75.81 163 VAL A CA 1
ATOM 1251 C C . VAL A 1 163 ? 8.051 -6.681 4.635 1.00 75.81 163 VAL A C 1
ATOM 1253 O O . VAL A 1 163 ? 7.107 -7.441 4.454 1.00 75.81 163 VAL A O 1
ATOM 1256 N N . ALA A 1 164 ? 8.747 -6.664 5.778 1.00 80.38 164 ALA A N 1
ATOM 1257 C CA . ALA A 1 164 ? 8.626 -7.640 6.861 1.00 80.38 164 ALA A CA 1
ATOM 1258 C C . ALA A 1 164 ? 8.969 -9.079 6.418 1.00 80.38 164 ALA A C 1
ATOM 1260 O O . ALA A 1 164 ? 9.596 -9.288 5.377 1.00 80.38 164 ALA A O 1
ATOM 1261 N N . ARG A 1 165 ? 8.650 -10.069 7.259 1.00 82.94 165 ARG A N 1
ATOM 1262 C CA . ARG A 1 165 ? 8.951 -11.487 7.008 1.00 82.94 165 ARG A CA 1
ATOM 1263 C C .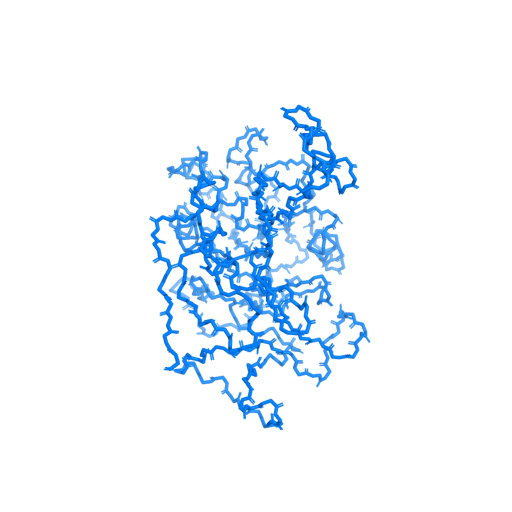 ARG A 1 165 ? 7.827 -12.155 6.204 1.00 82.94 165 ARG A C 1
ATOM 1265 O O . ARG A 1 165 ? 6.696 -11.666 6.250 1.00 82.94 165 ARG A O 1
ATOM 1272 N N . PRO A 1 166 ? 8.107 -13.261 5.490 1.00 86.50 166 PRO A N 1
ATOM 1273 C CA . PRO A 1 166 ? 7.067 -14.091 4.891 1.00 86.50 166 PRO A CA 1
ATOM 1274 C C . PRO A 1 166 ? 6.017 -14.521 5.916 1.00 86.50 166 PRO A C 1
ATOM 1276 O O . PRO A 1 166 ? 6.348 -14.901 7.041 1.00 86.50 166 PRO A O 1
ATOM 1279 N N . VAL A 1 167 ? 4.747 -14.441 5.528 1.00 89.19 167 VAL A N 1
ATOM 1280 C CA . VAL A 1 167 ? 3.632 -14.924 6.346 1.00 89.19 167 VAL A CA 1
ATOM 1281 C C . VAL A 1 167 ? 3.609 -16.458 6.284 1.00 89.19 167 VAL A C 1
ATOM 1283 O O . VAL A 1 167 ? 3.959 -17.019 5.242 1.00 89.19 167 VAL A O 1
ATOM 1286 N N . PRO A 1 168 ? 3.209 -17.176 7.356 1.00 89.75 168 PRO A N 1
ATOM 1287 C CA . PRO A 1 168 ? 3.147 -18.635 7.324 1.00 89.75 168 PRO A CA 1
ATOM 1288 C C . PRO A 1 168 ? 2.398 -19.181 6.102 1.00 89.75 168 PRO A C 1
ATOM 1290 O O . PRO A 1 168 ? 1.290 -18.743 5.799 1.00 89.75 168 PRO A O 1
ATOM 1293 N N . GLY A 1 169 ? 3.016 -20.145 5.415 1.00 88.69 169 GLY A N 1
ATOM 1294 C CA . GLY A 1 169 ? 2.538 -20.713 4.149 1.00 88.69 169 GLY A CA 1
ATOM 1295 C C . GLY A 1 169 ? 3.304 -20.220 2.916 1.00 88.69 169 GLY A C 1
ATOM 1296 O O . GLY A 1 169 ? 3.284 -20.897 1.894 1.00 88.69 169 GLY A O 1
ATOM 1297 N N . TRP A 1 170 ? 4.017 -19.096 3.013 1.00 86.75 170 TRP A N 1
ATOM 1298 C CA . TRP A 1 170 ? 4.865 -18.581 1.937 1.00 86.75 170 TRP A CA 1
ATOM 1299 C C . TRP A 1 170 ? 6.332 -18.984 2.143 1.00 86.75 170 TRP A C 1
ATOM 1301 O O . TRP A 1 170 ? 7.026 -18.398 2.973 1.00 86.75 170 TRP A O 1
ATOM 1311 N N . ASP A 1 171 ? 6.824 -19.953 1.367 1.00 85.44 171 ASP A N 1
ATOM 1312 C CA . ASP A 1 171 ? 8.261 -20.266 1.266 1.00 85.44 171 ASP A CA 1
ATOM 1313 C C . ASP A 1 171 ? 8.891 -19.359 0.199 1.00 85.44 171 ASP A C 1
ATOM 1315 O O . ASP A 1 171 ? 8.982 -19.702 -0.980 1.00 85.44 171 ASP A O 1
ATOM 1319 N N . VAL A 1 172 ? 9.204 -18.130 0.607 1.00 83.19 172 VAL A N 1
ATOM 1320 C CA . VAL A 1 172 ? 9.823 -17.118 -0.257 1.00 83.19 172 VAL A CA 1
ATOM 1321 C C . VAL A 1 172 ? 11.314 -17.413 -0.391 1.00 83.19 172 VAL A C 1
ATOM 1323 O O . VAL A 1 172 ? 11.968 -17.722 0.601 1.00 83.19 172 VAL A O 1
ATOM 1326 N N . GLN A 1 173 ? 11.865 -17.274 -1.594 1.00 78.19 173 GLN A N 1
ATOM 1327 C CA . GLN A 1 173 ? 13.282 -17.500 -1.884 1.00 78.19 173 GLN A CA 1
ATOM 1328 C C . GLN A 1 173 ? 13.824 -16.416 -2.815 1.00 78.19 173 GLN A C 1
ATOM 1330 O O . GLN A 1 173 ? 13.067 -15.742 -3.516 1.00 78.19 173 GLN A O 1
ATOM 1335 N N . LEU A 1 174 ? 15.143 -16.245 -2.804 1.00 77.31 174 LEU A N 1
ATOM 1336 C CA . LEU A 1 174 ? 15.865 -15.410 -3.757 1.00 77.31 174 LEU A CA 1
ATOM 1337 C C . LEU A 1 174 ? 16.638 -16.325 -4.703 1.00 77.31 174 LEU A C 1
ATOM 1339 O O . LEU A 1 174 ? 17.480 -17.102 -4.252 1.00 77.31 174 LEU A O 1
ATOM 1343 N N . LEU A 1 175 ? 16.342 -16.232 -5.998 1.00 72.94 175 LEU A N 1
ATOM 1344 C CA . LEU A 1 175 ? 17.067 -16.953 -7.036 1.00 72.94 175 LEU A CA 1
ATOM 1345 C C . LEU A 1 175 ? 17.933 -15.994 -7.843 1.00 72.94 175 LEU A C 1
ATOM 1347 O O . LEU A 1 175 ? 17.486 -14.954 -8.306 1.00 72.94 175 LEU A O 1
ATOM 1351 N N . THR A 1 176 ? 19.174 -16.380 -8.059 1.00 74.38 176 THR A N 1
ATOM 1352 C CA . THR A 1 176 ? 20.112 -15.790 -9.002 1.00 74.38 176 THR A CA 1
ATOM 1353 C C . THR A 1 176 ? 20.333 -16.771 -10.149 1.00 74.38 176 THR A C 1
ATOM 1355 O O . THR A 1 176 ? 20.080 -17.971 -10.033 1.00 74.38 176 THR A O 1
ATOM 1358 N N . ALA A 1 177 ? 20.895 -16.292 -11.259 1.00 70.94 177 ALA A N 1
ATOM 1359 C CA . ALA A 1 177 ? 21.276 -17.171 -12.367 1.00 70.94 177 ALA A CA 1
ATOM 1360 C C . ALA A 1 177 ? 22.240 -18.303 -11.943 1.00 70.94 177 ALA A C 1
ATOM 1362 O O . ALA A 1 177 ? 22.286 -19.341 -12.594 1.00 70.94 177 ALA A O 1
ATOM 1363 N N . ALA A 1 178 ? 23.007 -18.110 -10.863 1.00 66.94 178 ALA A N 1
ATOM 1364 C CA . ALA A 1 178 ? 23.971 -19.088 -10.366 1.00 66.94 178 ALA A CA 1
ATOM 1365 C C . ALA A 1 178 ? 23.345 -20.177 -9.480 1.00 66.94 178 ALA A C 1
ATOM 1367 O O . ALA A 1 178 ? 23.917 -21.262 -9.375 1.00 66.94 178 ALA A O 1
ATOM 1368 N N . ASN A 1 179 ? 22.204 -19.901 -8.840 1.00 69.00 179 ASN A N 1
ATOM 1369 C CA . ASN A 1 179 ? 21.568 -20.819 -7.894 1.00 69.00 179 ASN A CA 1
ATOM 1370 C C . ASN A 1 179 ? 20.189 -21.336 -8.361 1.00 69.00 179 ASN A C 1
ATOM 1372 O O . ASN A 1 179 ? 19.508 -22.009 -7.595 1.00 69.00 179 ASN A O 1
ATOM 1376 N N . ALA A 1 180 ? 19.799 -21.070 -9.613 1.00 63.78 180 ALA A N 1
ATOM 1377 C CA . ALA A 1 180 ? 18.480 -21.403 -10.161 1.00 63.78 180 ALA A CA 1
ATOM 1378 C C . ALA A 1 180 ? 18.097 -22.897 -10.059 1.00 63.78 180 ALA A C 1
ATOM 1380 O O . ALA A 1 180 ? 16.915 -23.212 -9.944 1.00 63.78 180 ALA A O 1
ATOM 1381 N N . ASP A 1 181 ? 19.084 -23.800 -10.061 1.00 62.53 181 ASP A N 1
ATOM 1382 C CA . ASP A 1 181 ? 18.880 -25.254 -9.969 1.00 62.53 181 ASP A CA 1
ATOM 1383 C C . ASP A 1 181 ? 19.055 -25.815 -8.541 1.00 62.53 181 ASP A C 1
ATOM 1385 O O . ASP A 1 181 ? 18.888 -27.017 -8.312 1.00 62.53 181 ASP A O 1
ATOM 1389 N N . TYR A 1 182 ? 19.408 -24.976 -7.561 1.00 59.34 182 TYR A N 1
ATOM 1390 C CA . TYR A 1 182 ? 19.640 -25.430 -6.191 1.00 59.34 182 TYR A CA 1
ATOM 1391 C C . TYR A 1 182 ? 18.309 -25.609 -5.456 1.00 59.34 182 TYR A C 1
ATOM 1393 O O . TYR A 1 182 ? 17.589 -24.660 -5.168 1.00 59.34 182 TYR A O 1
ATOM 1401 N N . ASN A 1 183 ? 17.990 -26.860 -5.123 1.00 54.03 183 ASN A N 1
ATOM 1402 C CA . ASN A 1 183 ? 16.759 -27.246 -4.422 1.00 54.03 183 ASN A CA 1
ATOM 1403 C C . ASN A 1 183 ? 16.916 -27.253 -2.885 1.00 54.03 183 ASN A C 1
ATOM 1405 O O . ASN A 1 183 ? 16.052 -27.755 -2.160 1.00 54.03 183 ASN A O 1
ATOM 1409 N N . GLU A 1 184 ? 18.036 -26.741 -2.370 1.00 51.31 184 GLU A N 1
ATOM 1410 C CA . GLU A 1 184 ? 18.317 -26.711 -0.937 1.00 51.31 184 GLU A CA 1
ATOM 1411 C C . GLU A 1 184 ? 17.742 -25.451 -0.283 1.00 51.31 184 GLU A C 1
ATOM 1413 O O . GLU A 1 184 ? 17.760 -24.357 -0.844 1.00 51.31 184 GLU A O 1
ATOM 1418 N N . HIS A 1 185 ? 17.211 -25.615 0.930 1.00 48.84 185 HIS A N 1
ATOM 1419 C CA . HIS A 1 185 ? 16.715 -24.515 1.749 1.00 48.84 185 HIS A CA 1
ATOM 1420 C C . HIS A 1 185 ? 17.888 -23.630 2.178 1.00 48.84 185 HIS A C 1
ATOM 1422 O O . HIS A 1 185 ? 18.480 -23.837 3.239 1.00 48.84 185 HIS A O 1
ATOM 1428 N N . HIS A 1 186 ? 18.233 -22.628 1.376 1.00 50.22 186 HIS A N 1
ATOM 1429 C CA . HIS A 1 186 ? 19.110 -21.572 1.848 1.00 50.22 186 HIS A CA 1
ATOM 1430 C C . HIS A 1 186 ? 18.343 -20.758 2.889 1.00 50.22 186 HIS A C 1
ATOM 1432 O O . HIS A 1 186 ? 17.413 -20.016 2.576 1.00 50.22 186 HIS A O 1
ATOM 1438 N N . GLY A 1 187 ? 18.715 -20.936 4.158 1.00 46.88 187 GLY A N 1
ATOM 1439 C CA . GLY A 1 187 ? 18.306 -20.020 5.211 1.00 46.88 187 GLY A CA 1
ATOM 1440 C C . GLY A 1 187 ? 18.645 -18.596 4.778 1.00 46.88 187 GLY A C 1
ATOM 1441 O O . GLY A 1 187 ? 19.738 -18.348 4.271 1.00 46.88 187 GLY A O 1
ATOM 1442 N N . PHE A 1 188 ? 17.693 -17.678 4.938 1.00 50.53 188 PHE A N 1
ATOM 1443 C CA . PHE A 1 188 ? 17.870 -16.269 4.608 1.00 50.53 188 PHE A CA 1
ATOM 1444 C C . PHE A 1 188 ? 19.101 -15.710 5.327 1.00 50.53 188 PHE A C 1
ATOM 1446 O O . PHE A 1 188 ? 19.048 -15.398 6.517 1.00 50.53 188 PHE A O 1
ATOM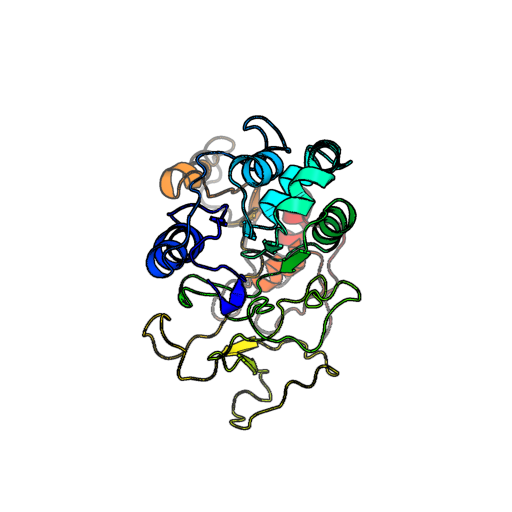 1453 N N . ASN A 1 189 ? 20.217 -15.581 4.610 1.00 46.66 189 ASN A N 1
ATOM 1454 C CA . ASN A 1 189 ? 21.406 -14.959 5.159 1.00 46.66 189 ASN A CA 1
ATOM 1455 C C . ASN A 1 189 ? 21.291 -13.445 4.960 1.00 46.66 189 ASN A C 1
ATOM 1457 O O . ASN A 1 189 ? 21.574 -12.917 3.887 1.00 46.66 189 ASN A O 1
ATOM 1461 N N . HIS A 1 190 ? 20.822 -12.745 5.995 1.00 51.31 190 HIS A N 1
ATOM 14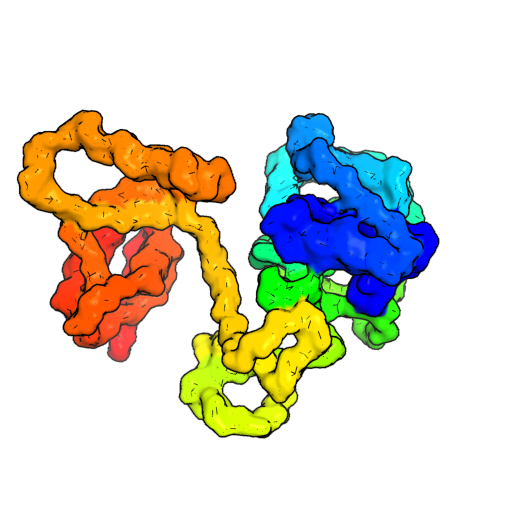62 C CA . HIS A 1 190 ? 20.591 -11.296 5.984 1.00 51.31 190 HIS A CA 1
ATOM 1463 C C . HIS A 1 190 ? 21.862 -10.451 5.764 1.00 51.31 190 HIS A C 1
ATOM 1465 O O . HIS A 1 190 ? 21.760 -9.229 5.642 1.00 51.31 190 HIS A O 1
ATOM 1471 N N . GLU A 1 191 ? 23.039 -11.076 5.738 1.00 46.91 191 GLU A N 1
ATOM 1472 C CA . GLU A 1 191 ? 24.336 -10.403 5.663 1.00 46.91 191 GLU A CA 1
ATOM 1473 C C . GLU A 1 191 ? 24.834 -10.187 4.226 1.00 46.91 191 GLU A C 1
ATOM 1475 O O . GLU A 1 191 ? 25.614 -9.264 3.989 1.00 46.91 191 GLU A O 1
ATOM 1480 N N . ASN A 1 192 ? 24.336 -10.955 3.250 1.00 54.53 192 ASN A N 1
ATOM 1481 C CA . ASN A 1 192 ? 24.730 -10.817 1.848 1.00 54.53 192 ASN A CA 1
ATOM 1482 C C . ASN A 1 192 ? 23.635 -10.113 1.042 1.00 54.53 192 ASN A C 1
ATOM 1484 O O . ASN A 1 192 ? 22.545 -10.639 0.832 1.00 54.53 192 ASN A O 1
ATOM 1488 N N . VAL A 1 193 ? 23.936 -8.905 0.560 1.00 57.72 193 VAL A N 1
ATOM 1489 C CA . VAL A 1 193 ? 23.095 -8.216 -0.424 1.00 57.72 193 VAL A CA 1
ATOM 1490 C C . VAL A 1 193 ? 23.348 -8.862 -1.782 1.00 57.72 193 VAL A C 1
ATOM 1492 O O . VAL A 1 193 ? 24.308 -8.510 -2.469 1.00 57.72 193 VAL A O 1
ATOM 1495 N N . GLU A 1 194 ? 22.505 -9.814 -2.169 1.00 59.28 194 GLU A N 1
ATOM 1496 C CA . GLU A 1 194 ? 22.548 -10.362 -3.522 1.00 59.28 194 GLU A CA 1
ATOM 1497 C C . GLU A 1 194 ? 21.998 -9.327 -4.509 1.00 59.28 194 GLU A C 1
ATOM 1499 O O . GLU A 1 194 ? 20.833 -8.927 -4.453 1.00 59.28 194 GLU A O 1
ATOM 1504 N N . LYS A 1 195 ? 22.875 -8.842 -5.392 1.00 58.16 195 LYS A N 1
ATOM 1505 C CA . LYS A 1 195 ? 22.478 -8.056 -6.563 1.00 58.16 195 LYS A CA 1
ATOM 1506 C C . LYS A 1 195 ? 21.977 -9.024 -7.638 1.00 58.16 195 LYS A C 1
ATOM 1508 O O . LYS A 1 195 ? 22.514 -10.118 -7.760 1.00 58.16 195 LYS A O 1
ATOM 1513 N N . ASP A 1 196 ? 20.970 -8.605 -8.401 1.00 64.38 196 ASP A N 1
ATOM 1514 C CA . ASP A 1 196 ? 20.391 -9.369 -9.519 1.00 64.38 196 ASP A CA 1
ATOM 1515 C C . ASP A 1 196 ? 19.718 -10.701 -9.125 1.00 64.38 196 ASP A C 1
ATOM 1517 O O . ASP A 1 196 ? 19.733 -11.668 -9.887 1.00 64.38 196 ASP A O 1
ATOM 1521 N N . ALA A 1 197 ? 19.104 -10.744 -7.939 1.00 70.75 197 ALA A N 1
ATOM 1522 C CA . ALA A 1 197 ? 18.255 -11.852 -7.512 1.00 70.75 197 ALA A CA 1
ATOM 1523 C C . ALA A 1 197 ? 16.770 -11.581 -7.811 1.00 70.75 197 ALA A C 1
ATOM 1525 O O . ALA A 1 197 ? 16.256 -10.482 -7.584 1.00 70.75 197 ALA A O 1
ATOM 1526 N N . GLU A 1 198 ? 16.066 -12.604 -8.281 1.00 74.38 198 GLU A N 1
ATOM 1527 C CA . GLU A 1 198 ? 14.619 -12.633 -8.435 1.00 74.38 198 GLU A CA 1
ATOM 1528 C C . GLU A 1 198 ? 13.967 -13.196 -7.174 1.00 74.38 198 GLU A C 1
ATOM 1530 O O . GLU A 1 198 ? 14.416 -14.188 -6.597 1.00 74.38 198 GLU A O 1
ATOM 1535 N N . LEU A 1 199 ? 12.876 -12.567 -6.746 1.00 76.50 199 LEU A N 1
ATOM 1536 C CA . LEU A 1 199 ? 12.060 -13.089 -5.663 1.00 76.50 199 LEU A CA 1
ATOM 1537 C C . LEU A 1 199 ? 11.138 -14.175 -6.222 1.00 76.50 199 LEU A C 1
ATOM 1539 O O . LEU A 1 199 ? 10.419 -13.944 -7.194 1.00 76.50 199 LEU A O 1
ATOM 1543 N N . VAL A 1 200 ? 11.120 -15.346 -5.600 1.00 77.94 200 VAL A N 1
ATOM 1544 C CA . VAL A 1 200 ? 10.245 -16.458 -5.993 1.00 77.94 200 VAL A CA 1
ATOM 1545 C C . VAL A 1 200 ? 9.564 -17.067 -4.774 1.00 77.94 200 VAL A C 1
ATOM 1547 O O . VAL A 1 200 ? 9.956 -16.814 -3.636 1.00 77.94 200 VAL A O 1
ATOM 1550 N N . VAL A 1 201 ? 8.527 -17.871 -5.008 1.00 80.94 201 VAL A N 1
ATOM 1551 C CA . VAL A 1 201 ? 7.870 -18.670 -3.965 1.00 80.94 201 VAL A CA 1
ATOM 1552 C C . VAL A 1 201 ? 7.967 -20.136 -4.355 1.00 80.94 201 VAL A C 1
ATOM 1554 O O . VAL A 1 201 ? 7.526 -20.520 -5.442 1.00 80.94 201 VAL A O 1
ATOM 1557 N N . LYS A 1 202 ? 8.530 -20.960 -3.469 1.00 81.69 202 LYS A N 1
ATOM 1558 C CA . LYS A 1 202 ? 8.599 -22.409 -3.657 1.00 81.69 202 LYS A CA 1
ATOM 1559 C C . LYS A 1 202 ? 7.192 -23.000 -3.605 1.00 81.69 202 LYS A C 1
ATOM 1561 O O . LYS A 1 202 ? 6.382 -22.658 -2.747 1.00 81.69 202 LYS A O 1
ATOM 1566 N N . LEU A 1 203 ? 6.902 -23.895 -4.545 1.00 81.62 203 LEU A N 1
ATOM 1567 C CA . LEU A 1 203 ? 5.632 -24.614 -4.580 1.00 81.62 203 LEU A CA 1
ATOM 1568 C C . LEU A 1 203 ? 5.558 -25.682 -3.469 1.00 81.62 203 LEU A C 1
ATOM 1570 O O . LEU A 1 203 ? 6.586 -26.265 -3.118 1.00 81.62 203 LEU A O 1
ATOM 1574 N N . PRO A 1 204 ? 4.346 -26.012 -2.982 1.00 85.94 204 PRO A N 1
ATOM 1575 C CA . PRO A 1 204 ? 3.050 -25.465 -3.399 1.00 85.94 204 PRO A CA 1
ATOM 1576 C C . PRO A 1 204 ? 2.788 -24.053 -2.854 1.00 85.94 204 PRO A C 1
ATOM 1578 O O . PRO A 1 204 ? 3.184 -23.729 -1.739 1.00 85.94 204 PRO A O 1
ATOM 1581 N N . LEU A 1 205 ? 2.073 -23.229 -3.632 1.00 84.06 205 LEU A N 1
ATOM 1582 C CA . LEU A 1 205 ? 1.566 -21.949 -3.130 1.00 84.06 205 LEU A CA 1
ATOM 1583 C C . LEU A 1 205 ? 0.551 -22.188 -2.001 1.00 84.06 205 LEU A C 1
ATOM 1585 O O . LEU A 1 205 ? -0.163 -23.199 -2.021 1.00 84.06 205 LEU A O 1
ATOM 1589 N N . PRO A 1 206 ? 0.438 -21.266 -1.031 1.00 88.44 206 PRO A N 1
ATOM 1590 C CA . PRO A 1 206 ? -0.501 -21.442 0.061 1.00 88.44 206 PRO A CA 1
ATOM 1591 C C . PRO A 1 206 ? -1.964 -21.279 -0.397 1.00 88.44 206 PRO A C 1
ATOM 1593 O O . PRO A 1 206 ? -2.235 -20.782 -1.496 1.00 88.44 206 PRO A O 1
ATOM 1596 N N . PRO A 1 207 ? -2.939 -21.678 0.443 1.00 89.75 207 PRO A N 1
ATOM 1597 C CA . PRO A 1 207 ? -4.358 -21.572 0.116 1.00 89.75 207 PRO A CA 1
ATOM 1598 C C . PRO A 1 207 ? -4.799 -20.141 -0.218 1.00 89.75 207 PRO A C 1
ATOM 1600 O O . PRO A 1 207 ? -4.266 -19.164 0.310 1.00 89.75 207 PRO A O 1
ATOM 1603 N N . GLY A 1 208 ? -5.811 -20.021 -1.080 1.00 86.69 208 GLY A N 1
ATOM 1604 C CA . GLY A 1 208 ? -6.364 -18.730 -1.506 1.00 86.69 208 GLY A CA 1
ATOM 1605 C C . GLY A 1 208 ? -5.591 -18.041 -2.636 1.00 86.69 208 GLY A C 1
ATOM 1606 O O . GLY A 1 208 ? -6.001 -16.969 -3.072 1.00 86.69 208 GLY A O 1
ATOM 1607 N N . THR A 1 209 ? -4.512 -18.656 -3.126 1.00 85.62 209 THR A N 1
ATOM 1608 C CA . THR A 1 209 ? -3.773 -18.216 -4.318 1.00 85.62 209 THR A CA 1
ATOM 1609 C C . THR A 1 209 ? -4.405 -18.755 -5.604 1.00 85.62 209 THR A C 1
ATOM 1611 O O . THR A 1 209 ? -5.173 -19.724 -5.582 1.00 85.62 209 THR A O 1
ATOM 1614 N N . ILE A 1 210 ? -4.102 -18.127 -6.744 1.00 81.38 210 ILE A N 1
ATOM 1615 C CA . ILE A 1 210 ? -4.561 -18.621 -8.048 1.00 81.38 210 ILE A CA 1
ATOM 1616 C C . ILE A 1 210 ? -3.929 -19.986 -8.378 1.00 81.38 210 ILE A C 1
ATOM 1618 O O . ILE A 1 210 ? -2.747 -20.215 -8.147 1.00 81.38 210 ILE A O 1
ATOM 1622 N N . SER A 1 211 ? -4.709 -20.906 -8.950 1.00 62.75 211 SER A N 1
ATOM 1623 C CA . SER A 1 211 ? -4.326 -22.319 -9.124 1.00 62.75 211 SER A CA 1
ATOM 1624 C C . SER A 1 211 ? -3.320 -22.623 -10.250 1.00 62.75 211 SER A C 1
ATOM 1626 O O . SER A 1 211 ? -3.191 -23.786 -10.631 1.00 62.75 211 SER A O 1
ATOM 1628 N N . GLN A 1 212 ? -2.624 -21.635 -10.824 1.00 53.59 212 GLN A N 1
ATOM 1629 C CA . GLN A 1 212 ? -1.679 -21.896 -11.921 1.00 53.59 212 GLN A CA 1
ATOM 1630 C C . GLN A 1 212 ? -0.270 -22.241 -11.420 1.00 53.59 212 GLN A C 1
ATOM 1632 O O . GLN A 1 212 ? 0.254 -21.656 -10.475 1.00 53.59 212 GLN A O 1
ATOM 1637 N N . THR A 1 213 ? 0.321 -23.247 -12.063 1.00 40.22 213 THR A N 1
ATOM 1638 C CA . THR A 1 213 ? 1.603 -23.865 -11.720 1.00 40.22 213 T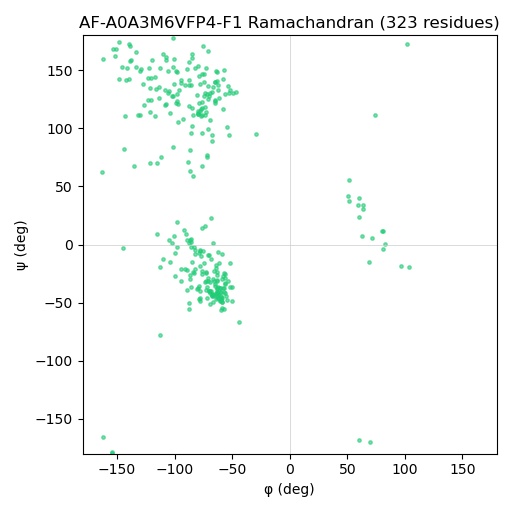HR A CA 1
ATOM 1639 C C . THR A 1 213 ? 2.764 -22.961 -12.152 1.00 40.22 213 THR A C 1
ATOM 1641 O O . THR A 1 213 ? 2.889 -22.658 -13.332 1.00 40.22 213 THR A O 1
ATOM 1644 N N . ALA A 1 214 ? 3.615 -22.593 -11.187 1.00 44.09 214 ALA A N 1
ATOM 1645 C CA . ALA A 1 214 ? 4.791 -21.716 -11.284 1.00 44.09 214 ALA A CA 1
ATOM 1646 C C . ALA A 1 214 ? 4.486 -20.209 -11.419 1.00 44.09 214 ALA A C 1
ATOM 1648 O O . ALA A 1 214 ? 4.010 -19.726 -12.442 1.00 44.09 214 ALA A O 1
ATOM 1649 N N . PHE A 1 215 ? 4.822 -19.457 -10.364 1.00 48.25 215 PHE A N 1
ATOM 1650 C CA . PHE A 1 215 ? 4.726 -18.001 -10.325 1.00 48.25 215 PHE A CA 1
ATOM 1651 C C . PHE A 1 215 ? 6.110 -17.409 -10.042 1.00 48.25 215 PHE A C 1
ATOM 1653 O O . PHE A 1 215 ? 6.654 -17.595 -8.954 1.00 48.25 215 PHE A O 1
ATOM 1660 N N . VAL A 1 216 ? 6.682 -16.690 -11.009 1.00 45.56 216 VAL A N 1
ATOM 1661 C CA . VAL A 1 216 ? 7.822 -15.801 -10.750 1.00 45.56 216 VAL A CA 1
ATOM 1662 C C . VAL A 1 216 ? 7.233 -14.477 -10.280 1.00 45.56 216 VAL A C 1
ATOM 1664 O O . VAL A 1 216 ? 6.489 -13.836 -11.024 1.00 45.56 216 VAL A O 1
ATOM 1667 N N . LEU A 1 217 ? 7.532 -14.070 -9.043 1.00 49.59 217 LEU A N 1
ATOM 1668 C CA . LEU A 1 217 ? 7.204 -12.731 -8.553 1.00 49.59 217 LEU A CA 1
ATOM 1669 C C . LEU A 1 217 ? 8.142 -11.744 -9.251 1.00 49.59 217 LEU A C 1
ATOM 1671 O O . LEU A 1 217 ? 9.111 -11.268 -8.660 1.00 49.59 217 LEU A O 1
ATOM 1675 N N . SER A 1 218 ? 7.875 -11.417 -10.519 1.00 42.44 218 SER A N 1
ATOM 1676 C CA . SER A 1 218 ? 8.529 -10.264 -11.127 1.00 42.44 218 SER A CA 1
ATOM 1677 C C . SER A 1 218 ? 7.977 -9.032 -10.414 1.00 42.44 218 SER A C 1
ATOM 1679 O O . SER A 1 218 ? 6.887 -8.548 -10.726 1.00 42.44 218 SER A O 1
ATOM 1681 N N . MET A 1 219 ? 8.692 -8.585 -9.383 1.00 38.84 219 MET A N 1
ATOM 1682 C CA . MET A 1 219 ? 8.383 -7.366 -8.652 1.00 38.84 219 MET A CA 1
ATOM 1683 C C . MET A 1 219 ? 8.111 -6.242 -9.648 1.00 38.84 219 MET A C 1
ATOM 1685 O O . MET A 1 219 ? 8.876 -6.007 -10.585 1.00 38.84 219 MET A O 1
ATOM 1689 N N . LEU A 1 220 ? 6.997 -5.556 -9.408 1.00 33.66 220 LEU A N 1
ATOM 1690 C CA . LEU A 1 220 ? 6.601 -4.324 -10.063 1.00 33.66 220 LEU A CA 1
ATOM 1691 C C . LEU A 1 220 ? 7.744 -3.307 -9.948 1.00 33.66 220 LEU A C 1
ATOM 1693 O O . LEU A 1 220 ? 7.834 -2.562 -8.976 1.00 33.66 220 LEU A O 1
ATOM 1697 N N . SER A 1 221 ? 8.612 -3.239 -10.958 1.00 32.81 221 SER A N 1
ATOM 1698 C CA . SER A 1 221 ? 9.336 -2.005 -11.239 1.00 32.81 221 SER A CA 1
ATOM 1699 C C . SER A 1 221 ? 8.260 -0.956 -11.487 1.00 32.81 221 SER A C 1
ATOM 1701 O O . SER A 1 221 ? 7.486 -1.162 -12.420 1.00 32.81 221 SER A O 1
ATOM 1703 N N . ASP A 1 222 ? 8.165 0.088 -10.658 1.00 33.34 222 ASP A N 1
ATOM 1704 C CA . ASP A 1 222 ? 7.111 1.114 -10.687 1.00 33.34 222 ASP A CA 1
ATOM 1705 C C . ASP A 1 222 ? 6.538 1.346 -12.099 1.00 33.34 222 ASP A C 1
ATOM 1707 O O . ASP A 1 222 ? 7.092 2.099 -12.903 1.00 33.34 222 ASP A O 1
ATOM 1711 N N . PHE A 1 223 ? 5.432 0.672 -12.432 1.00 34.09 223 PHE A N 1
ATOM 1712 C CA . PHE A 1 223 ? 4.746 0.837 -13.713 1.00 34.09 223 PHE A CA 1
ATOM 1713 C C . PHE A 1 223 ? 3.807 2.039 -13.604 1.00 34.09 223 PHE A C 1
ATOM 1715 O O . PHE A 1 223 ? 2.597 1.946 -13.793 1.00 34.09 223 PHE A O 1
ATOM 1722 N N . GLN A 1 224 ? 4.366 3.210 -13.306 1.00 40.38 224 GLN A N 1
ATOM 1723 C CA . GLN A 1 224 ? 3.772 4.424 -13.842 1.00 40.38 224 GLN A CA 1
ATOM 1724 C C . GLN A 1 224 ? 4.362 4.603 -15.234 1.00 40.38 224 GLN A C 1
ATOM 1726 O O . GLN A 1 224 ? 5.503 5.033 -15.384 1.00 40.38 224 GLN A O 1
ATOM 1731 N N . VAL A 1 225 ? 3.590 4.259 -16.266 1.00 49.41 225 VAL A N 1
ATOM 1732 C CA . VAL A 1 225 ? 3.918 4.661 -17.640 1.00 49.41 225 VAL A CA 1
ATOM 1733 C C . VAL A 1 225 ? 3.652 6.162 -17.744 1.00 49.41 225 VAL A C 1
ATOM 1735 O O . VAL A 1 225 ? 2.624 6.598 -18.253 1.00 49.41 225 VAL A O 1
ATOM 1738 N N . THR A 1 226 ? 4.549 6.965 -17.180 1.00 47.69 226 THR A N 1
ATOM 1739 C CA . THR A 1 226 ? 4.511 8.427 -17.283 1.00 47.69 226 THR A CA 1
ATOM 1740 C C . THR A 1 226 ? 4.910 8.886 -18.680 1.00 47.69 226 THR A C 1
ATOM 1742 O O . THR A 1 226 ? 4.357 9.875 -19.164 1.00 47.69 226 THR A O 1
ATOM 1745 N N . THR A 1 227 ? 5.788 8.118 -19.337 1.00 49.53 227 THR A N 1
ATOM 1746 C CA . THR A 1 227 ? 6.374 8.439 -20.641 1.00 49.53 227 THR A CA 1
ATOM 1747 C C . THR A 1 227 ? 6.467 7.220 -21.539 1.00 49.53 227 THR A C 1
ATOM 1749 O O . THR A 1 227 ? 6.809 6.126 -21.092 1.00 49.53 227 THR A O 1
ATOM 1752 N N . THR A 1 228 ? 6.222 7.420 -22.833 1.00 63.75 228 THR A N 1
ATOM 1753 C CA . THR A 1 228 ? 6.512 6.426 -23.873 1.00 63.75 228 THR A CA 1
ATOM 1754 C C . THR A 1 228 ? 7.305 7.053 -25.016 1.00 63.75 228 THR A C 1
ATOM 1756 O O . THR A 1 228 ? 7.139 8.231 -25.325 1.00 63.75 228 THR A O 1
ATOM 1759 N N . LEU A 1 229 ? 8.144 6.251 -25.672 1.00 62.16 229 LEU A N 1
ATOM 1760 C CA . LEU A 1 229 ? 8.827 6.626 -26.911 1.00 62.16 229 LEU A CA 1
ATOM 1761 C C . LEU A 1 229 ? 8.098 6.006 -28.102 1.00 62.16 229 LEU A C 1
ATOM 1763 O O . LEU A 1 229 ? 7.683 4.844 -28.038 1.00 62.16 229 LEU A O 1
ATOM 1767 N N . LYS A 1 230 ? 7.938 6.768 -29.185 1.00 69.00 230 LYS A N 1
ATOM 1768 C CA . LYS A 1 230 ? 7.310 6.302 -30.425 1.00 69.00 230 LYS A CA 1
ATOM 1769 C C . LYS A 1 230 ? 8.212 6.577 -31.624 1.00 69.00 230 LYS A C 1
ATOM 1771 O O . LYS A 1 230 ? 8.770 7.662 -31.741 1.00 69.00 230 LYS A O 1
ATOM 1776 N N . ILE A 1 231 ? 8.283 5.597 -32.525 1.00 68.06 231 ILE A N 1
ATOM 1777 C CA . ILE A 1 231 ? 9.003 5.715 -33.794 1.00 68.06 231 ILE A CA 1
ATOM 1778 C C . ILE A 1 231 ? 8.263 6.688 -34.721 1.00 68.06 231 ILE A C 1
ATOM 1780 O O . ILE A 1 231 ? 7.055 6.536 -34.945 1.00 68.06 231 ILE A O 1
ATOM 1784 N N . GLN A 1 232 ? 8.973 7.681 -35.251 1.00 63.41 232 GLN A N 1
ATOM 1785 C CA . GLN A 1 232 ? 8.452 8.607 -36.249 1.00 63.41 232 GLN A CA 1
ATOM 1786 C C . GLN A 1 232 ? 8.406 7.926 -37.626 1.00 63.41 232 GLN A C 1
ATOM 1788 O O . GLN A 1 232 ? 9.427 7.539 -38.184 1.00 63.41 232 GLN A O 1
ATOM 1793 N N . ASP A 1 233 ? 7.206 7.779 -38.190 1.00 47.69 233 ASP A N 1
ATOM 1794 C CA . ASP A 1 233 ? 7.041 7.232 -39.538 1.00 47.69 233 ASP A CA 1
ATOM 1795 C C . ASP A 1 233 ? 7.393 8.306 -40.583 1.00 47.69 233 ASP A C 1
ATOM 1797 O O . ASP A 1 233 ? 6.697 9.318 -40.744 1.00 47.69 233 ASP A O 1
ATOM 1801 N N . THR A 1 234 ? 8.509 8.104 -41.284 1.00 47.06 234 THR A N 1
ATOM 1802 C CA . THR A 1 234 ? 9.051 9.030 -42.291 1.00 47.06 234 THR A CA 1
ATOM 1803 C C . THR A 1 234 ? 8.224 9.083 -43.581 1.00 47.06 234 THR A C 1
ATOM 1805 O O . THR A 1 234 ? 8.431 9.992 -44.391 1.00 47.06 234 THR A O 1
ATOM 1808 N N . SER A 1 235 ? 7.238 8.193 -43.759 1.00 45.50 235 SER A N 1
ATOM 1809 C CA . SER A 1 235 ? 6.325 8.197 -44.914 1.00 45.50 235 SER A CA 1
ATOM 1810 C C . SER A 1 235 ? 5.266 9.314 -44.870 1.00 45.50 235 SER A C 1
ATOM 1812 O O . SER A 1 235 ? 4.702 9.680 -45.901 1.00 45.50 235 SER A O 1
ATOM 1814 N N . THR A 1 236 ? 5.052 9.949 -43.713 1.00 40.94 236 THR A N 1
ATOM 1815 C CA . THR A 1 236 ? 4.106 11.066 -43.546 1.00 40.94 236 THR A CA 1
ATOM 1816 C C . THR A 1 236 ? 4.810 12.375 -43.182 1.00 40.94 236 THR A C 1
ATOM 1818 O O . THR A 1 236 ? 4.658 12.914 -42.090 1.00 40.94 236 THR A O 1
ATOM 1821 N N . LYS A 1 237 ? 5.546 12.961 -44.137 1.00 38.66 237 LYS A N 1
ATOM 1822 C CA . LYS A 1 237 ? 6.165 14.307 -44.036 1.00 38.66 237 LYS A CA 1
ATOM 1823 C C . LYS A 1 237 ? 5.168 15.489 -44.022 1.00 38.66 237 LYS A C 1
ATOM 1825 O O . LYS A 1 237 ? 5.529 16.620 -44.340 1.00 38.66 237 LYS A O 1
ATOM 1830 N N . LYS A 1 238 ? 3.908 15.268 -43.640 1.00 34.44 238 LYS A N 1
ATOM 1831 C CA . LYS A 1 238 ? 2.886 16.322 -43.542 1.00 34.44 238 LYS A CA 1
ATOM 1832 C C . LYS A 1 238 ? 1.955 16.064 -42.359 1.00 34.44 238 LYS A C 1
ATOM 1834 O O . LYS A 1 238 ? 0.870 15.526 -42.525 1.00 34.44 238 LYS A O 1
ATOM 1839 N N . ALA A 1 239 ? 2.384 16.451 -41.162 1.00 36.50 239 ALA A N 1
ATOM 1840 C CA . ALA A 1 239 ? 1.488 16.602 -40.016 1.00 36.50 239 ALA A CA 1
ATOM 1841 C C . ALA A 1 239 ? 2.142 17.445 -38.910 1.00 36.50 239 ALA A C 1
ATOM 1843 O O . ALA A 1 239 ? 2.315 16.979 -37.788 1.00 36.50 239 ALA A O 1
ATOM 1844 N N . SER A 1 240 ? 2.451 18.714 -39.190 1.00 34.06 240 SER A N 1
ATOM 1845 C CA . SER A 1 240 ? 2.701 19.702 -38.128 1.00 34.06 240 SER A CA 1
ATOM 1846 C C . SER A 1 240 ? 1.442 20.022 -37.297 1.00 34.06 240 SER A C 1
ATOM 1848 O O . SER A 1 240 ? 1.508 20.824 -36.373 1.00 34.06 240 SER A O 1
ATOM 1850 N N . SER A 1 241 ? 0.295 19.384 -37.573 1.00 37.81 241 SER A N 1
ATOM 1851 C CA . SER A 1 241 ? -0.950 19.590 -36.820 1.00 37.81 241 SER A CA 1
ATOM 1852 C C . SER A 1 241 ? -1.851 18.355 -36.642 1.00 37.81 241 SER A C 1
ATOM 1854 O O . SER A 1 241 ? -2.853 18.457 -35.941 1.00 37.81 241 SER A O 1
ATOM 1856 N N . THR A 1 242 ? -1.527 17.182 -37.209 1.00 36.34 242 THR A N 1
ATOM 1857 C CA . THR A 1 242 ? -2.466 16.028 -37.256 1.00 36.34 242 THR A CA 1
ATOM 1858 C C . THR A 1 242 ? -2.074 14.843 -36.360 1.00 36.34 242 THR A C 1
ATOM 1860 O O . THR A 1 242 ? -2.898 13.973 -36.101 1.00 36.34 242 THR A O 1
ATOM 1863 N N . SER A 1 243 ? -0.849 14.799 -35.823 1.00 40.41 243 SER A N 1
ATOM 1864 C CA . SER A 1 243 ? -0.380 13.658 -35.007 1.00 40.41 243 SER A CA 1
ATOM 1865 C C . SER A 1 243 ? -0.760 13.748 -33.518 1.00 40.41 243 SER A C 1
ATOM 1867 O O . SER A 1 243 ? -0.479 12.842 -32.739 1.00 40.41 243 SER A O 1
ATOM 1869 N N . SER A 1 244 ? -1.412 14.833 -33.097 1.00 43.12 244 SER A N 1
ATOM 1870 C CA . SER A 1 244 ? -1.833 15.081 -31.712 1.00 43.12 244 SER A CA 1
ATOM 1871 C C . SER A 1 244 ? -3.155 14.402 -31.323 1.00 43.12 244 SER A C 1
ATOM 1873 O O . SER A 1 244 ? -3.507 14.425 -30.145 1.00 43.12 244 SER A O 1
ATOM 1875 N N . SER A 1 245 ? -3.889 13.798 -32.266 1.00 45.53 245 SER A N 1
ATOM 1876 C CA . SER A 1 245 ? -5.223 13.231 -32.004 1.00 45.53 245 SER A CA 1
ATOM 1877 C C . SER A 1 245 ? -5.205 11.772 -31.536 1.00 45.53 245 SER A C 1
ATOM 1879 O O . SER A 1 245 ? -5.961 11.419 -30.640 1.00 45.53 245 SER A O 1
ATOM 1881 N N . LYS A 1 246 ? -4.332 10.919 -32.089 1.00 49.69 246 LYS A N 1
ATOM 1882 C CA . LYS A 1 246 ? -4.478 9.454 -31.957 1.00 49.69 246 LYS A CA 1
ATOM 1883 C C . LYS A 1 246 ? -3.951 8.850 -30.645 1.00 49.69 246 LYS A C 1
ATOM 1885 O O . LYS A 1 246 ? -4.350 7.755 -30.292 1.00 49.69 246 LYS A O 1
ATOM 1890 N N . TRP A 1 247 ? -3.059 9.529 -29.917 1.00 55.94 247 TRP A N 1
ATOM 1891 C CA . TRP A 1 247 ? -2.525 9.037 -28.629 1.00 55.94 247 TRP A CA 1
ATOM 1892 C C . TRP A 1 247 ? -3.125 9.742 -27.409 1.00 55.94 247 TRP A C 1
ATOM 1894 O O . TRP A 1 247 ? -3.025 9.225 -26.299 1.00 55.94 247 TRP A O 1
ATOM 1904 N N . ARG A 1 248 ? -3.799 10.888 -27.593 1.00 54.22 248 ARG A N 1
ATOM 1905 C CA . ARG A 1 248 ? -4.615 11.488 -26.523 1.00 54.22 248 ARG A CA 1
ATOM 1906 C C . ARG A 1 248 ? -5.786 10.587 -26.131 1.00 54.22 248 ARG A C 1
ATOM 1908 O O . ARG A 1 248 ? -6.285 10.712 -25.017 1.00 54.22 248 ARG A O 1
ATOM 1915 N N . ASP A 1 249 ? -6.170 9.660 -27.009 1.00 66.06 249 ASP A N 1
ATOM 1916 C CA . ASP A 1 249 ? -7.307 8.771 -26.797 1.00 66.06 249 ASP A CA 1
ATOM 1917 C C . ASP A 1 249 ? -6.968 7.458 -26.073 1.00 66.06 249 ASP A C 1
ATOM 1919 O O . ASP A 1 249 ? -7.857 6.658 -25.810 1.00 66.06 249 ASP A O 1
ATOM 1923 N N . VAL A 1 250 ? -5.717 7.252 -25.626 1.00 70.94 250 VAL A N 1
ATOM 1924 C CA . VAL A 1 250 ? -5.397 6.129 -24.713 1.00 70.94 250 VAL A CA 1
ATOM 1925 C C . VAL A 1 250 ? -6.270 6.201 -23.458 1.00 70.94 250 VAL A C 1
ATOM 1927 O O . VAL A 1 250 ? -6.678 5.182 -22.914 1.00 70.94 250 VAL A O 1
ATOM 1930 N N . ARG A 1 251 ? -6.610 7.416 -23.014 1.00 72.62 251 ARG A N 1
ATOM 1931 C CA . ARG A 1 251 ? -7.536 7.628 -21.902 1.00 72.62 251 ARG A CA 1
ATOM 1932 C C . ARG A 1 251 ? -8.988 7.281 -22.257 1.00 72.62 251 ARG A C 1
ATOM 1934 O O . ARG A 1 251 ? -9.720 6.880 -21.357 1.00 72.62 251 ARG A O 1
ATOM 1941 N N . GLY A 1 252 ? -9.408 7.454 -23.512 1.00 78.19 252 GLY A N 1
ATOM 1942 C CA . GLY A 1 252 ? -10.733 7.041 -23.978 1.00 78.19 252 GLY A CA 1
ATOM 1943 C C . GLY A 1 252 ? -10.846 5.525 -24.105 1.00 78.19 252 GLY A C 1
ATOM 1944 O O . GLY A 1 252 ? -11.853 4.958 -23.694 1.00 78.19 252 GLY A O 1
ATOM 1945 N N . GLU A 1 253 ? -9.787 4.865 -24.576 1.00 81.50 253 GLU A N 1
ATOM 1946 C CA . GLU A 1 253 ? -9.747 3.407 -24.742 1.00 81.50 253 GLU A CA 1
ATOM 1947 C C . GLU A 1 253 ? -9.526 2.654 -23.421 1.00 81.50 253 GLU A C 1
ATOM 1949 O O . GLU A 1 253 ? -10.246 1.706 -23.118 1.00 81.50 253 GLU A O 1
ATOM 1954 N N . MET A 1 254 ? -8.537 3.062 -22.621 1.00 77.62 254 MET A N 1
ATOM 1955 C CA . MET A 1 254 ? -8.144 2.352 -21.396 1.00 77.62 254 MET A CA 1
ATOM 1956 C C . MET A 1 254 ? -8.817 2.908 -20.140 1.00 77.62 254 MET A C 1
ATOM 1958 O O . MET A 1 254 ? -8.905 2.209 -19.139 1.00 77.62 254 MET A O 1
ATOM 1962 N N . GLY A 1 255 ? -9.295 4.154 -20.164 1.00 75.62 255 GLY A N 1
ATOM 1963 C CA . GLY A 1 255 ? -9.925 4.820 -19.025 1.00 75.62 255 GLY A CA 1
ATOM 1964 C C . GLY A 1 255 ? -9.023 5.820 -18.289 1.00 75.62 255 GLY A C 1
ATOM 1965 O O . GLY A 1 255 ? -7.823 5.957 -18.530 1.00 75.62 255 GLY A O 1
ATOM 1966 N N . SER A 1 256 ? -9.619 6.556 -17.345 1.00 73.19 256 SER A N 1
ATOM 1967 C CA . SER A 1 256 ? -8.983 7.695 -16.658 1.00 73.19 256 SER A CA 1
ATOM 1968 C C . SER A 1 256 ? -7.861 7.344 -15.682 1.00 73.19 256 SER A C 1
ATOM 1970 O O . SER A 1 256 ? -7.207 8.256 -15.180 1.00 73.19 256 SER A O 1
ATOM 1972 N N . PHE A 1 257 ? -7.663 6.062 -15.374 1.00 67.69 257 PHE A N 1
ATOM 1973 C CA . PHE A 1 257 ? -6.573 5.617 -14.506 1.00 67.69 257 PHE A CA 1
ATOM 1974 C C . PHE A 1 257 ? -5.223 5.585 -15.237 1.00 67.69 257 PHE A C 1
ATOM 1976 O O . PHE A 1 257 ? -4.185 5.600 -14.578 1.00 67.69 257 PHE A O 1
ATOM 1983 N N . VAL A 1 258 ? -5.219 5.580 -16.578 1.00 68.00 258 VAL A N 1
ATOM 1984 C CA . VAL A 1 258 ? -3.990 5.710 -17.363 1.00 68.00 258 VAL A CA 1
ATOM 1985 C C . VAL A 1 258 ? -3.552 7.169 -17.375 1.00 68.00 258 VAL A C 1
ATOM 1987 O O . VAL A 1 258 ? -4.241 8.049 -17.893 1.00 68.00 258 VAL A O 1
ATOM 1990 N N . TRP A 1 259 ? -2.376 7.417 -16.805 1.00 67.19 259 TRP A N 1
ATOM 1991 C CA . TRP A 1 259 ? -1.768 8.739 -16.724 1.00 67.19 259 TRP A CA 1
ATOM 1992 C C . TRP A 1 259 ? -0.517 8.796 -17.612 1.00 67.19 259 TRP A C 1
ATOM 1994 O O . TRP A 1 259 ? 0.611 8.752 -17.125 1.00 67.19 259 TRP A O 1
ATOM 2004 N N . LEU A 1 260 ? -0.721 8.891 -18.928 1.00 71.44 260 LEU A N 1
ATOM 2005 C CA . LEU A 1 260 ? 0.353 9.150 -19.891 1.00 71.44 260 LEU A CA 1
ATOM 2006 C C . LEU A 1 260 ? 0.588 10.667 -19.974 1.00 71.44 260 LEU A C 1
ATOM 2008 O O . LEU A 1 260 ? -0.296 11.392 -20.434 1.00 71.44 260 LEU A O 1
ATOM 2012 N N . LYS A 1 261 ? 1.738 11.153 -19.487 1.00 70.69 261 LYS A N 1
ATOM 2013 C CA . LYS A 1 261 ? 2.079 12.591 -19.497 1.00 70.69 261 LYS A CA 1
ATOM 2014 C C . LYS A 1 261 ? 2.754 12.985 -20.795 1.00 70.69 261 LYS A C 1
ATOM 2016 O O . LYS A 1 261 ? 2.283 13.890 -21.477 1.00 70.69 261 LYS A O 1
ATOM 2021 N N . ASP A 1 262 ? 3.834 12.280 -21.108 1.00 75.81 262 ASP A N 1
ATOM 2022 C CA . ASP A 1 262 ? 4.774 12.688 -22.137 1.00 75.81 262 ASP A CA 1
ATOM 2023 C C . ASP A 1 262 ? 4.927 11.594 -23.194 1.00 75.81 262 ASP A C 1
ATOM 2025 O O . ASP A 1 262 ? 4.913 10.392 -22.912 1.00 75.81 262 ASP A O 1
ATOM 2029 N N . VAL A 1 263 ? 5.083 12.019 -24.444 1.00 79.12 263 VAL A N 1
ATOM 2030 C CA . VAL A 1 263 ? 5.363 11.130 -25.572 1.00 79.12 263 VAL A CA 1
ATOM 2031 C C . VAL A 1 263 ? 6.558 11.699 -26.319 1.00 79.12 263 VAL A C 1
ATOM 2033 O O . VAL A 1 263 ? 6.448 12.761 -26.928 1.00 79.12 263 VAL A O 1
ATOM 2036 N N . GLY A 1 264 ? 7.688 10.997 -26.260 1.00 78.38 264 GLY A N 1
ATOM 2037 C CA . GLY A 1 264 ? 8.889 11.346 -27.019 1.00 78.38 264 GLY A CA 1
ATOM 2038 C C . GLY A 1 264 ? 8.841 10.742 -28.416 1.00 78.38 264 GLY A C 1
ATOM 2039 O O . GLY A 1 264 ? 8.449 9.579 -28.581 1.00 78.38 264 GLY A O 1
ATOM 2040 N N . LEU A 1 265 ? 9.231 11.520 -29.421 1.00 80.50 265 LEU A N 1
ATOM 2041 C CA . LEU A 1 265 ? 9.343 11.044 -30.799 1.00 80.50 265 LEU A CA 1
ATOM 2042 C C . LEU A 1 265 ? 10.808 10.762 -31.114 1.00 80.50 265 LEU A C 1
ATOM 2044 O O . LEU A 1 265 ? 11.667 11.611 -30.903 1.00 80.50 265 LEU A O 1
ATOM 2048 N N . VAL A 1 266 ? 11.080 9.560 -31.609 1.00 81.56 266 VAL A N 1
ATOM 2049 C CA . VAL A 1 266 ? 12.428 9.106 -31.968 1.00 81.56 266 VAL A CA 1
ATOM 2050 C C . VAL A 1 266 ? 12.395 8.433 -33.331 1.00 81.56 266 VAL A C 1
ATOM 2052 O O . VAL A 1 266 ? 11.372 7.874 -33.720 1.00 81.56 266 VAL A O 1
ATOM 2055 N N . ASP A 1 267 ? 13.502 8.452 -34.062 1.00 79.81 267 ASP A N 1
ATOM 2056 C CA . ASP A 1 267 ? 13.560 7.832 -35.392 1.00 79.81 267 ASP A CA 1
ATOM 2057 C C . ASP A 1 267 ? 13.665 6.301 -35.322 1.00 79.81 267 ASP A C 1
ATOM 2059 O O . ASP A 1 267 ? 13.238 5.594 -36.235 1.00 79.81 267 ASP A O 1
ATOM 2063 N N . ALA A 1 268 ? 14.191 5.764 -34.218 1.00 81.31 268 ALA A N 1
ATOM 2064 C CA . ALA A 1 268 ? 14.320 4.331 -33.989 1.00 81.31 268 ALA A CA 1
ATOM 2065 C C . ALA A 1 268 ? 14.278 3.987 -32.493 1.00 81.31 268 ALA A C 1
ATOM 2067 O O . ALA A 1 268 ? 14.491 4.833 -31.627 1.00 81.31 268 ALA A O 1
ATOM 2068 N N . LEU A 1 269 ? 14.011 2.714 -32.190 1.00 84.62 269 LEU A N 1
ATOM 2069 C CA . LEU A 1 269 ? 14.146 2.151 -30.845 1.00 84.62 269 LEU A CA 1
ATOM 2070 C C . LEU A 1 269 ? 15.387 1.253 -30.779 1.00 84.62 269 LEU A C 1
ATOM 2072 O O . LEU A 1 269 ? 15.724 0.621 -31.783 1.00 84.62 269 LEU A O 1
ATOM 2076 N N . PRO A 1 270 ? 16.048 1.148 -29.613 1.00 86.19 270 PRO A N 1
ATOM 2077 C CA . PRO A 1 270 ? 17.211 0.302 -29.458 1.00 86.19 270 PRO A CA 1
ATOM 2078 C C . PRO A 1 270 ? 16.724 -1.146 -29.427 1.00 86.19 270 PRO A C 1
ATOM 2080 O O . PRO A 1 270 ? 15.920 -1.539 -28.568 1.00 86.19 270 PRO A O 1
ATOM 2083 N N . LYS A 1 271 ? 17.176 -1.922 -30.407 1.00 86.88 271 LYS A N 1
ATOM 2084 C CA . LYS A 1 271 ? 16.800 -3.319 -30.594 1.00 86.88 271 LYS A CA 1
ATOM 2085 C C . LYS A 1 271 ? 18.025 -4.217 -30.572 1.00 86.88 271 LYS A C 1
ATOM 2087 O O . LYS A 1 271 ? 19.132 -3.797 -30.909 1.00 86.88 271 LYS A O 1
ATOM 2092 N N . THR A 1 272 ? 17.804 -5.455 -30.155 1.00 86.06 272 THR A N 1
ATOM 2093 C CA . THR A 1 272 ? 18.768 -6.541 -30.338 1.00 86.06 272 THR A CA 1
ATOM 2094 C C . THR A 1 272 ? 18.621 -7.179 -31.719 1.00 86.06 272 THR A C 1
ATOM 2096 O O . THR A 1 272 ? 17.517 -7.145 -32.244 1.00 86.06 272 THR A O 1
ATOM 2099 N N . ARG A 1 273 ? 19.619 -7.948 -32.176 1.00 82.06 273 ARG A N 1
ATOM 2100 C CA . ARG A 1 273 ? 19.599 -8.746 -33.429 1.00 82.06 273 ARG A CA 1
ATOM 2101 C C . ARG A 1 273 ? 18.400 -9.682 -33.629 1.00 82.06 273 ARG A C 1
ATOM 2103 O O . ARG A 1 273 ? 18.185 -10.169 -34.730 1.00 82.06 273 ARG A O 1
ATOM 2110 N N . SER A 1 274 ? 17.637 -9.964 -32.574 1.00 78.56 274 SER A N 1
ATOM 2111 C CA . SER A 1 274 ? 16.360 -10.692 -32.607 1.00 78.56 274 SER A CA 1
ATOM 2112 C C . SER A 1 274 ? 15.122 -9.776 -32.608 1.00 78.56 274 SER A C 1
ATOM 2114 O O . SER A 1 274 ? 14.037 -10.203 -32.222 1.00 78.56 274 SER A O 1
ATOM 2116 N N . ASP A 1 275 ? 15.281 -8.502 -32.969 1.00 78.94 275 ASP A N 1
ATOM 2117 C CA . ASP A 1 275 ? 14.256 -7.448 -33.011 1.00 78.94 275 ASP A CA 1
ATOM 2118 C C . ASP A 1 275 ? 13.597 -7.074 -31.661 1.00 78.94 275 ASP A C 1
ATOM 2120 O O . ASP A 1 275 ? 12.675 -6.251 -31.607 1.00 78.94 275 ASP A O 1
ATOM 2124 N N . LYS A 1 276 ? 14.081 -7.612 -30.532 1.00 78.88 276 LYS A N 1
ATOM 2125 C CA . LYS A 1 276 ? 13.567 -7.280 -29.193 1.00 78.88 276 LYS A CA 1
ATOM 2126 C C . LYS A 1 276 ? 13.951 -5.855 -28.783 1.00 78.88 276 LYS A C 1
ATOM 2128 O O . LYS A 1 276 ? 15.130 -5.512 -28.712 1.00 78.88 276 LYS A O 1
ATOM 2133 N N . VAL A 1 277 ? 12.948 -5.046 -28.429 1.00 82.25 277 VAL A N 1
ATOM 2134 C CA . VAL A 1 277 ? 13.145 -3.686 -27.896 1.00 82.25 277 VAL A CA 1
ATOM 2135 C C . VAL A 1 277 ? 13.752 -3.737 -26.496 1.00 82.25 277 VAL A C 1
ATOM 2137 O O . VAL A 1 277 ? 13.237 -4.398 -25.589 1.00 82.25 277 VAL A O 1
ATOM 2140 N N . MET A 1 278 ? 14.809 -2.964 -26.294 1.00 81.12 278 MET A N 1
ATOM 2141 C CA . MET A 1 278 ? 15.608 -2.942 -25.072 1.00 81.12 278 MET A CA 1
ATOM 2142 C C . MET A 1 278 ? 15.022 -1.984 -24.025 1.00 81.12 278 MET A C 1
ATOM 2144 O O . MET A 1 278 ? 15.633 -0.987 -23.648 1.00 81.12 278 MET A O 1
ATOM 2148 N N . ARG A 1 279 ? 13.805 -2.278 -23.549 1.00 82.69 279 ARG A N 1
ATOM 2149 C CA . ARG A 1 279 ? 13.054 -1.405 -22.619 1.00 82.69 279 ARG A CA 1
ATOM 2150 C C . ARG A 1 279 ? 13.808 -1.102 -21.318 1.00 82.69 279 ARG A C 1
ATOM 2152 O O . ARG A 1 279 ? 13.746 0.026 -20.847 1.00 82.69 279 ARG A O 1
ATOM 2159 N N . ALA A 1 280 ? 14.542 -2.076 -20.775 1.00 78.00 280 ALA A N 1
ATOM 2160 C CA . ALA A 1 280 ? 15.352 -1.893 -19.568 1.00 78.00 280 ALA A CA 1
ATOM 2161 C C . ALA A 1 280 ? 16.472 -0.857 -19.771 1.00 78.00 280 ALA A C 1
ATOM 2163 O O . ALA A 1 280 ? 16.680 -0.002 -18.919 1.00 78.00 280 ALA A O 1
ATOM 2164 N N . THR A 1 281 ? 17.134 -0.872 -20.934 1.00 82.94 281 THR A N 1
ATOM 2165 C CA . THR A 1 281 ? 18.155 0.122 -21.291 1.00 82.94 281 THR A CA 1
ATOM 2166 C C . THR A 1 281 ? 17.546 1.513 -21.445 1.00 82.94 281 THR A C 1
ATOM 2168 O O . THR A 1 281 ? 18.099 2.473 -20.927 1.00 82.94 281 THR A O 1
ATOM 2171 N N . ILE A 1 282 ? 16.377 1.631 -22.088 1.00 84.62 282 ILE A N 1
ATOM 2172 C CA . ILE A 1 282 ? 15.656 2.914 -22.196 1.00 84.62 282 ILE A CA 1
ATOM 2173 C C . ILE A 1 282 ? 15.320 3.464 -20.803 1.00 84.62 282 ILE A C 1
ATOM 2175 O O . ILE A 1 282 ? 15.515 4.651 -20.556 1.00 84.62 282 ILE A O 1
ATOM 2179 N N . LYS A 1 283 ? 14.843 2.605 -19.891 1.00 82.62 283 LYS A N 1
ATOM 2180 C CA . LYS A 1 283 ? 14.561 2.982 -18.500 1.00 82.62 283 LYS A CA 1
ATOM 2181 C C . LYS A 1 283 ? 15.826 3.469 -17.789 1.00 82.62 283 LYS A C 1
ATOM 2183 O O . LYS A 1 283 ? 15.804 4.559 -17.239 1.00 82.62 283 LYS A O 1
ATOM 2188 N N . ALA A 1 284 ? 16.934 2.733 -17.880 1.00 82.00 284 ALA A N 1
ATOM 2189 C CA . ALA A 1 284 ? 18.203 3.144 -17.275 1.00 82.00 284 ALA A CA 1
ATOM 2190 C C . ALA A 1 284 ? 18.720 4.486 -17.832 1.00 82.00 284 ALA A C 1
ATOM 2192 O O . ALA A 1 284 ? 19.219 5.320 -17.080 1.00 82.00 284 ALA A O 1
ATOM 2193 N N . VAL A 1 285 ? 18.546 4.745 -19.136 1.00 84.12 285 VAL A N 1
ATOM 2194 C CA . VAL A 1 285 ? 18.847 6.060 -19.729 1.00 84.12 285 VAL A CA 1
ATOM 2195 C C . VAL A 1 285 ? 17.962 7.148 -19.116 1.00 84.12 285 VAL A C 1
ATOM 2197 O O . VAL A 1 285 ? 18.480 8.196 -18.739 1.00 84.12 285 VAL A O 1
ATOM 2200 N N . ALA A 1 286 ? 16.653 6.908 -18.991 1.00 84.56 286 ALA A N 1
ATOM 2201 C CA . ALA A 1 286 ? 15.708 7.862 -18.407 1.00 84.56 286 ALA A CA 1
ATOM 2202 C C . ALA A 1 286 ? 16.014 8.164 -16.931 1.00 84.56 286 ALA A C 1
ATOM 2204 O O . ALA A 1 286 ? 16.012 9.328 -16.536 1.00 84.56 286 ALA A O 1
ATOM 2205 N N . ASP A 1 287 ? 16.336 7.134 -16.148 1.00 81.62 287 ASP A N 1
ATOM 2206 C CA . ASP A 1 287 ? 16.642 7.235 -14.716 1.00 81.62 287 ASP A CA 1
ATOM 2207 C C . ASP A 1 287 ? 18.071 7.763 -14.455 1.00 81.62 287 ASP A C 1
ATOM 2209 O O . ASP A 1 287 ? 18.431 8.072 -13.321 1.00 81.62 287 ASP A O 1
ATOM 2213 N N . SER A 1 288 ? 18.872 7.973 -15.512 1.00 83.19 288 SER A N 1
ATOM 2214 C CA . SER A 1 288 ? 20.302 8.329 -15.443 1.00 83.19 288 SER A CA 1
ATOM 2215 C C . SER A 1 288 ? 21.167 7.275 -14.730 1.00 83.19 288 SER A C 1
ATOM 2217 O O . SER A 1 288 ? 22.257 7.587 -14.244 1.00 83.19 288 SER A O 1
ATOM 2219 N N . ASP A 1 289 ? 20.700 6.027 -14.703 1.00 80.81 289 ASP A N 1
ATOM 2220 C CA . ASP A 1 289 ? 21.378 4.898 -14.076 1.00 80.81 289 ASP A CA 1
ATOM 2221 C C . ASP A 1 289 ? 22.502 4.343 -14.969 1.00 80.81 289 ASP A C 1
ATOM 2223 O O . ASP A 1 289 ? 22.446 4.454 -16.203 1.00 80.81 289 ASP A O 1
ATOM 2227 N N . PRO A 1 290 ? 23.537 3.716 -14.378 1.00 79.31 290 PRO A N 1
ATOM 2228 C CA . PRO A 1 290 ? 24.543 2.993 -15.142 1.00 79.31 290 PRO A CA 1
ATOM 2229 C C . PRO A 1 290 ? 23.920 1.822 -15.904 1.00 79.31 290 PRO A C 1
ATOM 2231 O O . PRO A 1 290 ? 23.135 1.053 -15.350 1.00 79.31 290 PRO A O 1
ATOM 2234 N N . PHE A 1 291 ? 24.316 1.636 -17.161 1.00 81.19 291 PHE A N 1
ATOM 2235 C CA . PHE A 1 291 ? 23.904 0.475 -17.947 1.00 81.19 291 PHE A CA 1
ATOM 2236 C C . PHE A 1 291 ? 25.042 -0.038 -18.823 1.00 81.19 291 PHE A C 1
ATOM 2238 O O . PHE A 1 291 ? 25.910 0.715 -19.269 1.00 81.19 291 PHE A O 1
ATOM 2245 N N . CYS A 1 292 ? 24.997 -1.337 -19.110 1.00 78.88 292 CYS A N 1
ATOM 2246 C CA . CYS A 1 292 ? 25.882 -1.968 -20.078 1.00 78.88 292 CYS A CA 1
ATOM 2247 C C . CYS A 1 292 ? 25.1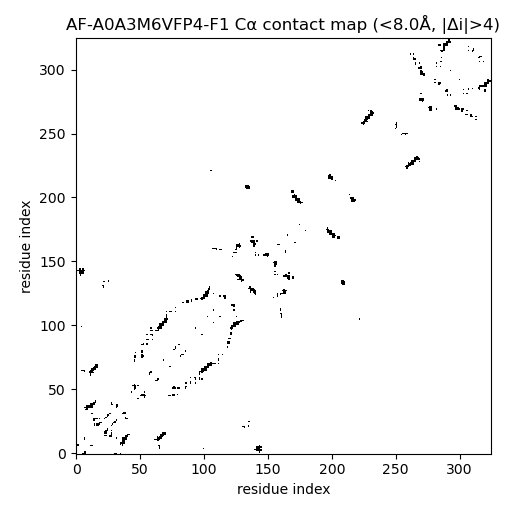62 -2.068 -21.424 1.00 78.88 292 CYS A C 1
ATOM 2249 O O . CYS A 1 292 ? 24.009 -2.503 -21.480 1.00 78.88 292 CYS A O 1
ATOM 2251 N N . VAL A 1 293 ? 25.835 -1.681 -22.509 1.00 79.00 293 VAL A N 1
ATOM 2252 C CA . VAL A 1 293 ? 25.329 -1.887 -23.871 1.00 79.00 293 VAL A CA 1
ATOM 2253 C C . VAL A 1 293 ? 25.564 -3.353 -24.255 1.00 79.00 293 VAL A C 1
ATOM 2255 O O . VAL A 1 293 ? 26.716 -3.780 -24.371 1.00 79.00 293 VAL A O 1
ATOM 2258 N N . PRO A 1 294 ? 24.509 -4.158 -24.468 1.00 74.25 294 PRO A N 1
ATOM 2259 C CA . PRO A 1 294 ? 24.660 -5.549 -24.868 1.00 74.25 294 PRO A CA 1
ATOM 2260 C C . PRO A 1 294 ? 25.327 -5.665 -26.236 1.00 74.25 294 PRO A C 1
ATOM 2262 O O . PRO A 1 294 ? 24.984 -4.943 -27.167 1.00 74.25 294 PRO A O 1
ATOM 2265 N N . ALA A 1 295 ? 26.211 -6.651 -26.396 1.00 77.12 295 ALA A N 1
ATOM 2266 C CA . ALA A 1 295 ? 26.887 -6.927 -27.670 1.00 77.12 295 ALA A CA 1
ATOM 2267 C C . ALA A 1 295 ? 25.920 -7.307 -28.813 1.00 77.12 295 ALA A C 1
ATOM 2269 O O . ALA A 1 295 ? 26.292 -7.301 -29.984 1.00 77.12 295 ALA A O 1
ATOM 2270 N N . THR A 1 296 ? 24.683 -7.662 -28.468 1.00 83.69 296 THR A N 1
ATOM 2271 C CA . THR A 1 296 ? 23.616 -8.025 -29.401 1.00 83.69 296 THR A CA 1
ATOM 2272 C C . THR A 1 296 ? 22.816 -6.827 -29.900 1.00 83.69 296 THR A C 1
ATOM 2274 O O . THR A 1 296 ? 21.851 -7.057 -30.619 1.00 83.69 296 THR A O 1
ATOM 2277 N N . ILE A 1 297 ? 23.142 -5.590 -29.504 1.00 85.19 297 ILE A N 1
ATOM 2278 C CA . ILE A 1 297 ? 22.465 -4.391 -30.012 1.00 85.19 297 ILE A CA 1
ATOM 2279 C C . ILE A 1 297 ? 22.734 -4.210 -31.511 1.00 85.19 297 ILE A C 1
ATOM 2281 O O . ILE A 1 297 ? 23.853 -4.429 -31.977 1.00 85.19 297 ILE A O 1
ATOM 2285 N N . ASP A 1 298 ? 21.710 -3.799 -32.255 1.00 83.94 298 ASP A N 1
ATOM 2286 C CA . ASP A 1 298 ? 21.824 -3.571 -33.700 1.00 83.94 298 ASP A CA 1
ATOM 2287 C C . ASP A 1 298 ? 22.498 -2.238 -34.013 1.00 83.94 298 ASP A C 1
ATOM 2289 O O . ASP A 1 298 ? 23.415 -2.168 -34.827 1.00 83.94 298 ASP A O 1
ATOM 2293 N N . ASN A 1 299 ? 22.058 -1.174 -33.339 1.00 83.88 299 ASN A N 1
ATOM 2294 C CA . ASN A 1 299 ? 22.609 0.164 -33.496 1.00 83.88 299 ASN A CA 1
ATOM 2295 C C . ASN A 1 299 ? 22.646 0.888 -32.146 1.00 83.88 299 ASN A C 1
ATOM 2297 O O . ASN A 1 299 ? 21.608 1.263 -31.598 1.00 83.88 299 ASN A O 1
ATOM 2301 N N . ALA A 1 300 ? 23.854 1.099 -31.622 1.00 84.94 300 ALA A N 1
ATOM 2302 C CA . ALA A 1 300 ? 24.061 1.792 -30.354 1.00 84.94 300 ALA A CA 1
ATOM 2303 C C . ALA A 1 300 ? 23.821 3.309 -30.440 1.00 84.94 300 ALA A C 1
ATOM 2305 O O . ALA A 1 300 ? 23.465 3.904 -29.427 1.00 84.94 300 ALA A O 1
ATOM 2306 N N . ALA A 1 301 ? 23.943 3.927 -31.624 1.00 86.19 301 ALA A N 1
ATOM 2307 C CA . ALA A 1 301 ? 23.752 5.374 -31.797 1.00 86.19 301 ALA A CA 1
ATOM 2308 C C . ALA A 1 301 ? 22.318 5.825 -31.469 1.00 86.19 301 ALA A C 1
ATOM 2310 O O . ALA A 1 301 ? 22.108 6.935 -30.994 1.00 86.19 301 ALA A O 1
ATOM 2311 N N . VAL A 1 302 ? 21.340 4.922 -31.616 1.00 85.75 302 VAL A N 1
ATOM 2312 C CA . VAL A 1 302 ? 19.933 5.162 -31.250 1.00 85.75 302 VAL A CA 1
ATOM 2313 C C . VAL A 1 302 ? 19.781 5.546 -29.770 1.00 85.75 302 VAL A C 1
ATOM 2315 O O . VAL A 1 302 ? 18.841 6.245 -29.399 1.00 85.75 302 VAL A O 1
ATOM 2318 N N . LEU A 1 303 ? 20.704 5.113 -28.903 1.00 85.69 303 LEU A N 1
ATOM 2319 C CA . LEU A 1 303 ? 20.682 5.473 -27.485 1.00 85.69 303 LEU A CA 1
ATOM 2320 C C . LEU A 1 303 ? 21.007 6.954 -27.247 1.00 85.69 303 LEU A C 1
ATOM 2322 O O . LEU A 1 303 ? 20.450 7.532 -26.314 1.00 85.69 303 LEU A O 1
ATOM 2326 N N . ASP A 1 304 ? 21.853 7.576 -28.075 1.00 86.50 304 ASP A N 1
ATOM 2327 C CA . ASP A 1 304 ? 22.138 9.012 -27.977 1.00 86.50 304 ASP A CA 1
ATOM 2328 C C . ASP A 1 304 ? 20.914 9.842 -28.416 1.00 86.50 304 ASP A C 1
ATOM 2330 O O . ASP A 1 304 ? 20.558 10.806 -27.736 1.00 86.50 304 ASP A O 1
ATOM 2334 N N . ASP A 1 305 ? 20.205 9.428 -29.473 1.00 84.88 305 ASP A N 1
ATOM 2335 C CA . ASP A 1 305 ? 18.969 10.094 -29.925 1.00 84.88 305 ASP A CA 1
ATOM 2336 C C . ASP A 1 305 ? 17.875 10.035 -28.850 1.00 84.88 305 ASP A C 1
ATOM 2338 O O . ASP A 1 305 ? 17.220 11.033 -28.532 1.00 84.88 305 ASP A O 1
ATOM 2342 N N . ILE A 1 306 ? 17.717 8.863 -28.230 1.00 86.12 306 ILE A N 1
ATOM 2343 C CA . ILE A 1 306 ? 16.793 8.653 -27.112 1.00 86.12 306 ILE A CA 1
ATOM 2344 C C . ILE A 1 306 ? 17.192 9.498 -25.905 1.00 86.12 306 ILE A C 1
ATOM 2346 O O . ILE A 1 306 ? 16.324 10.086 -25.263 1.00 86.12 306 ILE A O 1
ATOM 2350 N N . HIS A 1 307 ? 18.486 9.581 -25.597 1.00 85.81 307 HIS A N 1
ATOM 2351 C CA . HIS A 1 307 ? 18.986 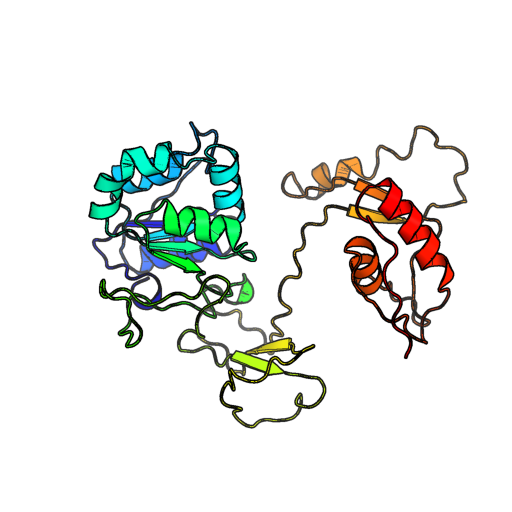10.416 -24.511 1.00 85.81 307 HIS A CA 1
ATOM 2352 C C . HIS A 1 307 ? 18.622 11.889 -24.727 1.00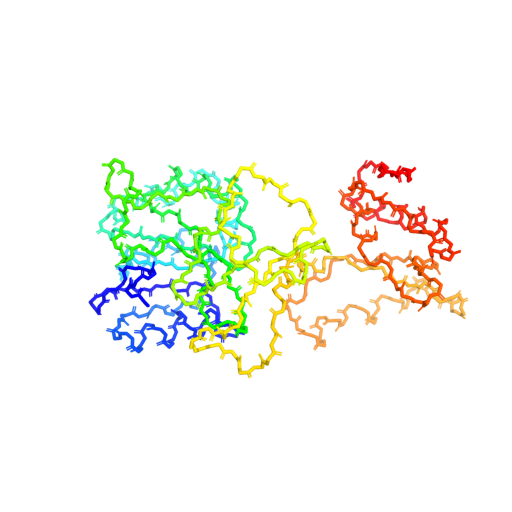 85.81 307 HIS A C 1
ATOM 2354 O O . HIS A 1 307 ? 18.080 12.518 -23.819 1.00 85.81 307 HIS A O 1
ATOM 2360 N N . VAL A 1 308 ? 18.854 12.420 -25.931 1.00 86.25 308 VAL A N 1
ATOM 2361 C CA . VAL A 1 308 ? 18.503 13.803 -26.289 1.00 86.25 308 VAL A CA 1
ATOM 2362 C C . VAL A 1 308 ? 17.003 14.044 -26.141 1.00 86.25 308 VAL A C 1
ATOM 2364 O O . VAL A 1 308 ? 16.593 15.053 -25.566 1.00 86.25 308 VAL A O 1
ATOM 2367 N N . GLU A 1 309 ? 16.166 13.126 -26.620 1.00 84.06 309 GLU A N 1
ATOM 2368 C CA . GLU A 1 309 ? 14.715 13.286 -26.528 1.00 84.06 309 GLU A CA 1
ATOM 2369 C C . GLU A 1 309 ? 14.214 13.212 -25.077 1.00 84.06 309 GLU A C 1
ATOM 2371 O O . GLU A 1 309 ? 13.442 14.065 -24.635 1.00 84.06 309 GLU A O 1
ATOM 2376 N N . LEU A 1 310 ? 14.712 12.261 -24.285 1.00 84.31 310 LEU A N 1
ATOM 2377 C CA . LEU A 1 310 ? 14.375 12.156 -22.863 1.00 84.31 310 LEU A CA 1
ATOM 2378 C C . LEU A 1 310 ? 14.906 13.344 -22.045 1.00 84.31 310 LEU A C 1
ATOM 2380 O O . LEU A 1 310 ? 14.282 13.733 -21.054 1.00 84.31 310 LEU A O 1
ATOM 2384 N N . GLN A 1 311 ? 16.018 13.954 -22.461 1.00 86.81 311 GLN A N 1
ATOM 2385 C CA . GLN A 1 311 ? 16.536 15.185 -21.869 1.00 86.81 311 GLN A CA 1
ATOM 2386 C C . GLN A 1 311 ? 15.612 16.377 -22.154 1.00 86.81 311 GLN A C 1
ATOM 2388 O O . GLN A 1 311 ? 15.319 17.141 -21.235 1.00 86.81 311 GLN A O 1
ATOM 2393 N N . LYS A 1 312 ? 15.086 16.516 -23.382 1.00 85.56 312 LYS A N 1
ATOM 2394 C CA . LYS A 1 312 ? 14.086 17.556 -23.711 1.00 85.56 312 LYS A CA 1
ATOM 2395 C C . LYS A 1 312 ? 12.816 17.417 -22.875 1.00 85.56 312 LYS A C 1
ATOM 2397 O O . LYS A 1 312 ? 12.244 18.420 -22.460 1.00 85.56 312 LYS A O 1
ATOM 2402 N N . LEU A 1 313 ? 12.395 16.180 -22.618 1.00 81.19 313 LEU A N 1
ATOM 2403 C CA . LEU A 1 313 ? 11.247 15.868 -21.764 1.00 81.19 313 LEU A CA 1
ATOM 2404 C C . LEU A 1 313 ? 11.544 16.029 -20.259 1.00 81.19 313 LEU A C 1
ATOM 2406 O O . LEU A 1 313 ? 10.636 15.917 -19.440 1.00 81.19 313 LEU A O 1
ATOM 2410 N N . GLY A 1 314 ? 12.796 16.302 -19.878 1.00 83.19 314 GLY A N 1
ATOM 2411 C CA . GLY A 1 314 ? 13.198 16.562 -18.494 1.00 83.19 314 GLY A CA 1
ATOM 2412 C C . GLY A 1 314 ? 13.418 15.317 -17.630 1.00 83.19 314 GLY A C 1
ATOM 2413 O O . GLY A 1 314 ? 13.553 15.453 -16.413 1.00 83.19 314 GLY A O 1
ATOM 2414 N N . TYR A 1 315 ? 13.473 14.122 -18.229 1.00 79.38 315 TYR A N 1
ATOM 2415 C CA . TYR A 1 315 ? 13.762 12.875 -17.509 1.00 79.38 315 TYR A CA 1
ATOM 2416 C C . TYR A 1 315 ? 15.257 12.735 -17.212 1.00 79.38 315 TYR A C 1
ATOM 2418 O O . TYR A 1 315 ? 15.634 12.377 -16.100 1.00 79.38 315 TYR A O 1
ATOM 2426 N N . VAL A 1 316 ? 16.114 13.115 -18.162 1.00 79.25 316 VAL A N 1
ATOM 2427 C CA . VAL A 1 316 ? 17.566 12.966 -18.015 1.00 79.25 316 VAL A CA 1
ATOM 2428 C C . VAL A 1 316 ? 18.215 14.266 -17.552 1.00 79.25 316 VAL A C 1
ATOM 2430 O O . VAL A 1 316 ? 18.094 15.298 -18.211 1.00 79.25 316 VAL A O 1
ATOM 2433 N N . LYS A 1 317 ? 18.933 14.219 -16.423 1.00 70.56 317 LYS A N 1
ATOM 2434 C CA . LYS A 1 317 ? 19.652 15.384 -15.862 1.00 70.56 317 LYS A CA 1
ATOM 2435 C C . LYS A 1 317 ? 21.146 15.385 -16.185 1.00 70.56 317 LYS A C 1
ATOM 2437 O O . LYS A 1 317 ? 21.753 16.450 -16.249 1.00 70.56 317 LYS A O 1
ATOM 2442 N N . THR A 1 318 ? 21.730 14.208 -16.391 1.00 67.94 318 THR A N 1
ATOM 2443 C CA . THR A 1 318 ? 23.162 13.984 -16.640 1.00 67.94 318 THR A CA 1
ATOM 2444 C C . THR A 1 318 ? 23.339 12.818 -17.609 1.00 67.94 318 THR A C 1
ATOM 2446 O O . THR A 1 318 ? 22.486 11.937 -17.661 1.00 67.94 318 THR A O 1
ATOM 2449 N N . LYS A 1 319 ? 24.436 12.781 -18.379 1.00 66.56 319 LYS A N 1
ATOM 2450 C CA . LYS A 1 319 ? 24.701 11.658 -19.294 1.00 66.56 319 LYS A CA 1
ATOM 2451 C C . LYS A 1 319 ? 24.929 10.373 -18.486 1.00 66.56 319 LYS A C 1
ATOM 2453 O O . LYS A 1 319 ? 25.794 10.361 -17.613 1.00 66.56 319 LYS A O 1
ATOM 2458 N N . SER A 1 320 ? 24.142 9.327 -18.753 1.00 66.38 320 SER A N 1
ATOM 2459 C CA . SER A 1 320 ? 24.277 8.025 -18.087 1.00 66.38 320 SER A CA 1
ATOM 2460 C C . SER A 1 320 ? 25.674 7.447 -18.299 1.00 66.38 320 SER A C 1
ATOM 2462 O O . SER A 1 320 ? 26.256 7.571 -19.380 1.00 66.38 320 SER A O 1
ATOM 2464 N N . ILE A 1 321 ? 26.207 6.793 -17.269 1.00 64.31 321 ILE A N 1
ATOM 2465 C CA . ILE A 1 321 ? 27.524 6.160 -17.327 1.00 64.31 321 ILE A CA 1
ATOM 2466 C C . ILE A 1 321 ? 27.381 4.825 -18.057 1.00 64.31 321 ILE A C 1
ATOM 2468 O O . ILE A 1 321 ? 26.764 3.891 -17.546 1.00 64.31 321 ILE A O 1
ATOM 2472 N N . VAL A 1 322 ? 27.966 4.735 -19.250 1.00 67.69 322 VAL A N 1
ATOM 2473 C CA . VAL A 1 322 ? 28.086 3.463 -19.966 1.00 67.69 322 VAL A CA 1
ATOM 2474 C C . VAL A 1 322 ? 29.202 2.669 -19.304 1.00 67.69 322 VAL A C 1
ATOM 2476 O O . VAL A 1 322 ? 30.370 3.059 -19.373 1.00 67.69 322 VAL A O 1
ATOM 2479 N N . THR A 1 323 ? 28.856 1.572 -18.638 1.00 58.94 323 THR A N 1
ATOM 2480 C CA . THR A 1 323 ? 29.865 0.671 -18.081 1.00 58.94 323 THR A CA 1
ATOM 2481 C C . THR A 1 323 ? 30.421 -0.202 -19.203 1.00 58.94 323 THR A C 1
ATOM 2483 O O . THR A 1 323 ? 29.681 -0.882 -19.921 1.00 58.94 323 THR A O 1
ATOM 2486 N N . GLY A 1 324 ? 31.741 -0.136 -19.400 1.00 50.09 324 GLY A N 1
ATOM 2487 C CA . GLY A 1 324 ? 32.449 -1.081 -20.260 1.00 50.09 324 GLY A CA 1
ATOM 2488 C C . GLY A 1 324 ? 32.329 -2.494 -19.694 1.00 50.09 324 GLY A C 1
ATOM 2489 O O . GLY A 1 324 ? 32.220 -2.660 -18.478 1.00 50.09 324 GLY A O 1
ATOM 2490 N N . LYS A 1 325 ? 32.314 -3.493 -20.580 1.00 40.81 325 LYS A N 1
ATOM 2491 C CA . LYS A 1 325 ? 32.584 -4.874 -20.169 1.00 40.81 325 LYS A CA 1
ATOM 2492 C C . LYS A 1 325 ? 33.985 -4.992 -19.586 1.00 40.81 325 LYS A C 1
ATOM 2494 O O . LYS A 1 325 ? 34.889 -4.329 -20.142 1.00 40.81 325 LYS A O 1
#

Mean predicted aligned error: 12.14 Å

Secondary structure (DSSP, 8-state):
-HHHH---TT-EEEE-S-TTSHHIIIIIIIHHHHTT-EE----S-SSSSS-TTHHHHHHHHHTEEEEEE-HHHHHHHHHH-TT-HHHHHTHHHHHHTT-EEEE-SS---HHHHHHHHHH-SSEEEE-----TTTSS-SEE--TTS--SSB-TTSPBP--TT---EEPTT--EEEE-TTTTT--S-----TT---TTPEEEEPSSPPTTS---S--EE---------EEEEE--TT----TTTTTSTTTTHHHHH-TT----EEEEES---BBTT--B-HHHHHHHHHT--B---TTBS-TTHHHHHHHHHHHTT--SS---B---

InterPro domains:
  IPR000873 AMP-dependent synthetase/ligase domain [PF00501] (5-178)
  IPR042099 ANL, N-terminal domain [G3DSA:3.40.50.12780] (1-222)

pLDDT: mean 76.47, std 16.04, range [32.81, 97.44]

Radius of gyration: 23.27 Å; Cα contacts (8 Å, |Δi|>4): 525; chains: 1; bounding box: 50×47×70 Å

Foldseek 3Di:
DQQFFVDALAAEEEEPDDPVFLCCVQRQPDVQVVRNHHHDDDPDACAPPPGVLVVVCCCLVVLHQEYEDELVRLVVSCVRVVPLVSQLVSQVSNLVSPYAYEYDDDQRDLVSQVSCVVSHPHNYAHQADDHNQLSHHQAGLRQSDDDPCADPVRGHDHDRRDRHGGDPQWQKDWDAPVCPPPPDPDDPPVPDDDDRTWIATDDDHGPPGHPDDGDGCPDPPPPLQQEDEDADDPVPPDPPPPPVPPVVCVCVVVHDVRNHNYYFYANDAWAFPVRDGPVVLLVCLLQLEEDEDDPRTPDPVSSVRSNVRSVVVVSHDDGRHHDDD

Sequence (325 aa):
MRNIFDITQDDTFFAASDMGRTVGHSLAVYGPLVHECTSVLYAGKPVGTPNAGAYGRLVTEYGIKSMFTAPTALRAIRKEDSNGLLLKAKKDEIRKTRETMFVAGECGDPKTLNFFQRSLVYLLSTTGLWQTETGWPITAPCFGMQNDDVTEEGHPRSKVGSVARPVPGWDVQLLTAANADYNEHHGFNHENVEKDAELVVKLPLPPGTISQTAFVLSMLSDFQVTTTLKIQDTSTKKASSTSSSKWRDVRGEMGSFVWLKDVGLVDALPKTRSDKVMRATIKAVADSDPFCVPATIDNAAVLDDIHVELQKLGYVKTKSIVTGK